Protein AF-A0A1Q9D1B3-F1 (afdb_monomer_lite)

Radius of gyration: 27.38 Å; chains: 1; bounding box: 101×63×61 Å

Organism: Symbiodinium microadriaticum (NCBI:txid2951)

Secondary structure (DSSP, 8-state):
-PPPPPP---TTHHHHHHTTTTTPPPPPPPPP------PPPPPP------SS------------------------------------SS-----BTTB--BEEEEEEEE-SSS-EEETTTTEEE-TTEEEE--PPPSS-TTEEEEEETTS-S--EEEE-SS---STTSB-----EE--SSEESS-EEEEEE-TT-TT--SBSSSS-EEEE---GGG-SS---SS-SEE-TT-HHHHT-TTSHHHHHHHHHEEEEPTTS-EESB-TTT--B-S-SS-TT-TT-----B-SSHHHHHHT--EEEEEEES--

pLDDT: mean 73.14, std 23.41, range [28.89, 98.5]

Structure (mmCIF, N/CA/C/O backbone):
data_AF-A0A1Q9D1B3-F1
#
_entry.id   AF-A0A1Q9D1B3-F1
#
loop_
_atom_site.group_PDB
_atom_site.id
_atom_site.type_symbol
_atom_site.label_atom_id
_atom_site.label_alt_id
_atom_site.label_comp_id
_atom_site.label_asym_id
_atom_site.label_entity_id
_atom_site.label_seq_id
_atom_site.pdbx_PDB_ins_code
_atom_site.Cartn_x
_atom_site.Cartn_y
_atom_site.Cartn_z
_atom_site.occupancy
_atom_site.B_iso_or_equiv
_atom_site.auth_seq_id
_atom_site.auth_comp_id
_atom_site.auth_asym_id
_atom_site.auth_atom_id
_atom_site.pdbx_PDB_model_num
ATOM 1 N N . MET A 1 1 ? 68.526 -27.188 -0.572 1.00 44.53 1 MET A N 1
ATOM 2 C CA . MET A 1 1 ? 67.913 -27.010 -1.904 1.00 44.53 1 MET A CA 1
ATOM 3 C C . MET A 1 1 ? 66.632 -26.231 -1.692 1.00 44.53 1 MET A C 1
ATOM 5 O O . MET A 1 1 ? 65.783 -26.701 -0.951 1.00 44.53 1 MET A O 1
ATOM 9 N N . ALA A 1 2 ? 66.582 -24.998 -2.193 1.00 33.94 2 ALA A N 1
ATOM 10 C CA . ALA A 1 2 ? 65.489 -24.057 -1.975 1.00 33.94 2 ALA A CA 1
ATOM 11 C C . ALA A 1 2 ? 64.597 -24.024 -3.224 1.00 33.94 2 ALA A C 1
ATOM 13 O O . ALA A 1 2 ? 65.104 -23.797 -4.321 1.00 33.94 2 ALA A O 1
ATOM 14 N N . GLU A 1 3 ? 63.299 -24.276 -3.056 1.00 44.09 3 GLU A N 1
ATOM 15 C CA . GLU A 1 3 ? 62.287 -24.124 -4.105 1.00 44.09 3 GLU A CA 1
ATOM 16 C C . GLU A 1 3 ? 61.794 -22.673 -4.174 1.00 44.09 3 GLU A C 1
ATOM 18 O O . GLU A 1 3 ? 61.512 -22.038 -3.157 1.00 44.09 3 GLU A O 1
ATOM 23 N N . ALA A 1 4 ? 61.716 -22.151 -5.398 1.00 41.59 4 ALA A N 1
ATOM 24 C CA . ALA A 1 4 ? 61.258 -20.805 -5.719 1.00 41.59 4 ALA A CA 1
ATOM 25 C C . ALA A 1 4 ? 59.715 -20.712 -5.765 1.00 41.59 4 ALA A C 1
ATOM 27 O O . ALA A 1 4 ? 59.054 -21.687 -6.134 1.00 41.59 4 ALA A O 1
ATOM 28 N N . PRO A 1 5 ? 59.114 -19.545 -5.461 1.00 49.97 5 PRO A N 1
ATOM 29 C CA . PRO A 1 5 ? 57.669 -19.356 -5.544 1.00 49.97 5 PRO A CA 1
ATOM 30 C C . PRO A 1 5 ? 57.194 -19.107 -6.987 1.00 49.97 5 PRO A C 1
ATOM 32 O O . PRO A 1 5 ? 57.842 -18.411 -7.769 1.00 49.97 5 PRO A O 1
ATOM 35 N N . ARG A 1 6 ? 56.026 -19.672 -7.324 1.00 51.84 6 ARG A N 1
ATOM 36 C CA . ARG A 1 6 ? 55.339 -19.513 -8.617 1.00 51.84 6 ARG A CA 1
ATOM 37 C C . ARG A 1 6 ? 54.722 -18.117 -8.764 1.00 51.84 6 ARG A C 1
ATOM 39 O O . ARG A 1 6 ? 54.132 -17.585 -7.827 1.00 51.84 6 ARG A O 1
ATOM 46 N N . SER A 1 7 ? 54.843 -17.568 -9.970 1.00 49.84 7 SER A N 1
ATOM 47 C CA . SER A 1 7 ? 54.347 -16.261 -10.404 1.00 49.84 7 SER A CA 1
ATOM 48 C C . SER A 1 7 ? 52.820 -16.191 -10.497 1.00 49.84 7 SER A C 1
ATOM 50 O O . SER A 1 7 ? 52.172 -17.103 -11.004 1.00 49.84 7 SER A O 1
ATOM 52 N N . SER A 1 8 ? 52.263 -15.059 -10.072 1.00 43.81 8 SER A N 1
ATOM 53 C CA . SER A 1 8 ? 50.863 -14.671 -10.233 1.00 43.81 8 SER A CA 1
ATOM 54 C C . SER A 1 8 ? 50.566 -14.205 -11.665 1.00 43.81 8 SER A C 1
ATOM 56 O O . SER A 1 8 ? 51.012 -13.128 -12.066 1.00 43.81 8 SER A O 1
ATOM 58 N N . GLU A 1 9 ? 49.779 -14.971 -12.418 1.00 45.88 9 GLU A N 1
ATOM 59 C CA . GLU A 1 9 ? 49.154 -14.495 -13.657 1.00 45.88 9 GLU A CA 1
ATOM 60 C C . GLU A 1 9 ? 47.993 -13.540 -13.342 1.00 45.88 9 GLU A C 1
ATOM 62 O O . GLU A 1 9 ? 47.156 -13.777 -12.467 1.00 45.88 9 GLU A O 1
ATOM 67 N N . SER A 1 10 ? 47.976 -12.409 -14.045 1.00 47.56 10 SER A N 1
ATOM 68 C CA . SER A 1 10 ? 47.053 -11.306 -13.806 1.00 47.56 10 SER A CA 1
ATOM 69 C C . SER A 1 10 ? 45.662 -11.583 -14.396 1.00 47.56 10 SER A C 1
ATOM 71 O O . SER A 1 10 ? 45.511 -12.008 -15.539 1.00 47.56 10 SER A O 1
ATOM 73 N N . ARG A 1 11 ? 44.614 -11.253 -13.631 1.00 50.19 11 ARG A N 1
ATOM 74 C CA . ARG A 1 11 ? 43.181 -11.334 -13.995 1.00 50.19 11 ARG A CA 1
ATOM 75 C C . ARG A 1 11 ? 42.769 -10.548 -15.261 1.00 50.19 11 ARG A C 1
ATOM 77 O O . ARG A 1 11 ? 41.596 -10.584 -15.629 1.00 50.19 11 ARG A O 1
ATOM 84 N N . GLY A 1 12 ? 43.685 -9.835 -15.920 1.00 43.56 12 GLY A N 1
ATOM 85 C CA . GLY A 1 12 ? 43.396 -8.966 -17.066 1.00 43.56 12 GLY A CA 1
ATOM 86 C C . GLY A 1 12 ? 43.203 -9.696 -18.398 1.00 43.56 12 GLY A C 1
ATOM 87 O O . GLY A 1 12 ? 42.436 -9.232 -19.241 1.00 43.56 12 GLY A O 1
ATOM 88 N N . GLU A 1 13 ? 43.824 -10.861 -18.596 1.00 47.62 13 GLU A N 1
ATOM 89 C CA . GLU A 1 13 ? 43.823 -11.524 -19.912 1.00 47.62 13 GLU A CA 1
ATOM 90 C C . GLU A 1 13 ? 42.557 -12.348 -20.190 1.00 47.62 13 GLU A C 1
ATOM 92 O O . GLU A 1 13 ? 42.168 -12.540 -21.346 1.00 47.62 13 GLU A O 1
ATOM 97 N N . HIS A 1 14 ? 41.822 -12.751 -19.150 1.00 50.59 14 HIS A N 1
ATOM 98 C CA . HIS A 1 14 ? 40.631 -13.585 -19.331 1.00 50.59 14 HIS A CA 1
ATOM 99 C C . HIS A 1 14 ? 39.417 -12.812 -19.892 1.00 50.59 14 HIS A C 1
ATOM 101 O O . HIS A 1 14 ? 38.546 -13.405 -20.536 1.00 50.59 14 HIS A O 1
ATOM 107 N N . LEU A 1 15 ? 39.378 -11.486 -19.708 1.00 48.97 15 LEU A N 1
ATOM 108 C CA . LEU A 1 15 ? 38.308 -10.597 -20.188 1.00 48.97 15 LEU A CA 1
ATOM 109 C C . LEU A 1 15 ? 38.500 -10.141 -21.643 1.00 48.97 15 LEU A C 1
ATOM 111 O O . LEU A 1 15 ? 37.518 -9.851 -22.329 1.00 48.97 15 LEU A O 1
ATOM 115 N N . ALA A 1 16 ? 39.736 -10.137 -22.149 1.00 51.06 16 ALA A N 1
ATOM 116 C CA . ALA A 1 16 ? 40.024 -9.784 -23.539 1.00 51.06 16 ALA A CA 1
ATOM 117 C C . ALA A 1 16 ? 39.655 -10.912 -24.524 1.00 51.06 16 ALA A C 1
ATOM 119 O O . ALA A 1 16 ? 39.280 -10.636 -25.665 1.00 51.06 16 ALA A O 1
ATOM 120 N N . LYS A 1 17 ? 39.692 -12.177 -24.077 1.00 51.06 17 LYS A N 1
ATOM 121 C CA . LYS A 1 17 ? 39.402 -13.344 -24.927 1.00 51.06 17 LYS A CA 1
ATOM 122 C C . LYS A 1 17 ? 37.903 -13.520 -25.225 1.00 51.06 17 LYS A C 1
ATOM 124 O O . LYS A 1 17 ? 37.553 -13.801 -26.363 1.00 51.06 17 LYS A O 1
ATOM 129 N N . ARG A 1 18 ? 37.006 -13.225 -24.270 1.00 53.00 18 ARG A N 1
ATOM 130 C CA . ARG A 1 18 ? 35.540 -13.331 -24.478 1.00 53.00 18 ARG A CA 1
ATOM 131 C C . ARG A 1 18 ? 34.939 -12.254 -25.388 1.00 53.00 18 ARG A C 1
ATOM 133 O O . ARG A 1 18 ? 33.878 -12.464 -25.962 1.00 53.00 18 ARG A O 1
ATOM 140 N N . ARG A 1 19 ? 35.591 -11.096 -25.547 1.00 53.72 19 ARG A N 1
ATOM 141 C CA . ARG A 1 19 ? 35.066 -10.010 -26.400 1.00 53.72 19 ARG A CA 1
ATOM 142 C C . ARG A 1 19 ? 35.255 -10.257 -27.900 1.00 53.72 19 ARG A C 1
ATOM 144 O O . ARG A 1 19 ? 34.535 -9.654 -28.687 1.00 53.72 19 ARG A O 1
ATOM 151 N N . ARG A 1 20 ? 36.165 -11.155 -28.303 1.00 52.53 20 ARG A N 1
ATOM 152 C CA . ARG A 1 20 ? 36.362 -11.522 -29.720 1.00 52.53 20 ARG A CA 1
ATOM 153 C C . ARG A 1 20 ? 35.365 -12.566 -30.231 1.00 52.53 20 ARG A C 1
ATOM 155 O O . ARG A 1 20 ? 35.163 -12.637 -31.434 1.00 52.53 20 ARG A O 1
ATOM 162 N N . GLU A 1 21 ? 34.710 -13.319 -29.348 1.00 56.06 21 GLU A N 1
ATOM 163 C CA . GLU A 1 21 ? 33.782 -14.397 -29.737 1.00 56.06 21 GLU A CA 1
ATOM 164 C C . GLU A 1 21 ? 32.334 -13.918 -29.968 1.00 56.06 21 GLU A C 1
ATOM 166 O O . GLU A 1 21 ? 31.541 -14.645 -30.555 1.00 56.06 21 GLU A O 1
ATOM 171 N N . HIS A 1 22 ? 31.985 -12.683 -29.578 1.00 58.34 22 HIS A N 1
ATOM 172 C CA . HIS A 1 22 ? 30.598 -12.184 -29.619 1.00 58.34 22 HIS A CA 1
ATOM 173 C C . HIS A 1 22 ? 30.358 -10.938 -30.490 1.00 58.34 22 HIS A C 1
ATOM 175 O O . HIS A 1 22 ? 29.299 -10.327 -30.386 1.00 58.34 22 HIS A O 1
ATOM 181 N N . GLY A 1 23 ? 31.302 -10.548 -31.354 1.00 50.00 23 GLY A N 1
ATOM 182 C CA . GLY A 1 23 ? 31.043 -9.547 -32.404 1.00 50.00 23 GLY A CA 1
ATOM 183 C C . GLY A 1 23 ? 30.553 -8.170 -31.925 1.00 50.00 23 GLY A C 1
ATOM 184 O O . GLY A 1 23 ? 29.846 -7.487 -32.661 1.00 50.00 23 GLY A O 1
ATOM 185 N N . LEU A 1 24 ? 30.902 -7.748 -30.706 1.00 52.16 24 LEU A N 1
ATOM 186 C CA . LEU A 1 24 ? 30.522 -6.429 -30.194 1.00 52.16 24 LEU A CA 1
ATOM 187 C C . LEU A 1 24 ? 31.487 -5.344 -30.712 1.00 52.16 24 LEU A C 1
ATOM 189 O O . LEU A 1 24 ? 32.705 -5.538 -30.641 1.00 52.16 24 LEU A O 1
ATOM 193 N N . PRO A 1 25 ? 30.984 -4.193 -31.200 1.00 50.56 25 PRO A N 1
ATOM 194 C CA . PRO A 1 25 ? 31.831 -3.112 -31.692 1.00 50.56 25 PRO A CA 1
ATOM 195 C C . PRO A 1 25 ? 32.635 -2.449 -30.554 1.00 50.56 25 PRO A C 1
ATOM 197 O O . PRO A 1 25 ? 32.158 -2.371 -29.416 1.00 50.56 25 PRO A O 1
ATOM 200 N N . PRO A 1 26 ? 33.858 -1.957 -30.832 1.00 51.34 26 PRO A N 1
ATOM 201 C CA . PRO A 1 26 ? 34.676 -1.273 -29.838 1.00 51.34 26 PRO A CA 1
ATOM 202 C C . PRO A 1 26 ? 34.042 0.069 -29.448 1.00 51.34 26 PRO A C 1
ATOM 204 O O . PRO A 1 26 ? 33.706 0.890 -30.299 1.00 51.34 26 PRO A O 1
ATOM 207 N N . GLY A 1 27 ? 33.881 0.280 -28.139 1.00 47.34 27 GLY A N 1
ATOM 208 C CA . GLY A 1 27 ? 33.336 1.509 -27.568 1.00 47.34 27 GLY A CA 1
ATOM 209 C C . GLY A 1 27 ? 34.232 2.715 -27.845 1.00 47.34 27 GLY A C 1
ATOM 210 O O . GLY A 1 27 ? 35.429 2.686 -27.559 1.00 47.34 27 GLY A O 1
ATOM 211 N N . GLY A 1 28 ? 33.626 3.766 -28.396 1.00 39.75 28 GLY A N 1
ATOM 212 C CA . GLY A 1 28 ? 34.255 5.062 -28.612 1.00 39.75 28 GLY A CA 1
ATOM 213 C C . GLY A 1 28 ? 34.580 5.767 -27.296 1.00 39.75 28 GLY A C 1
ATOM 214 O O . GLY A 1 28 ? 33.790 5.786 -26.353 1.00 39.75 28 GLY A O 1
ATOM 215 N N . SER A 1 29 ? 35.773 6.341 -27.253 1.00 37.97 29 SER A N 1
ATOM 216 C CA . SER A 1 29 ? 36.298 7.196 -26.196 1.00 37.97 29 SER A CA 1
ATOM 217 C C . SER A 1 29 ? 35.563 8.542 -26.149 1.00 37.97 29 SER A C 1
ATOM 219 O O . SER A 1 29 ? 35.429 9.227 -27.162 1.00 37.97 29 SER A O 1
ATOM 221 N N . LEU A 1 30 ? 35.121 8.948 -24.955 1.00 38.69 30 LEU A N 1
ATOM 222 C CA . LEU A 1 30 ? 34.640 10.307 -24.680 1.00 38.69 30 LEU A CA 1
ATOM 223 C C . LEU A 1 30 ? 35.830 11.251 -24.427 1.00 38.69 30 LEU A C 1
ATOM 225 O O . LEU A 1 30 ? 36.778 10.852 -23.744 1.00 38.69 30 LEU A O 1
ATOM 229 N N . PRO A 1 31 ? 35.798 12.501 -24.922 1.00 40.09 31 PRO A N 1
ATOM 230 C CA . PRO A 1 31 ? 36.865 13.456 -24.678 1.00 40.09 31 PRO A CA 1
ATOM 231 C C . PRO A 1 31 ? 36.751 14.084 -23.284 1.00 40.09 31 PRO A C 1
ATOM 233 O O . PRO A 1 31 ? 35.696 14.553 -22.856 1.00 40.09 31 PRO A O 1
ATOM 236 N N . ALA A 1 32 ? 37.889 14.138 -22.597 1.00 41.25 32 ALA A N 1
ATOM 237 C CA . ALA A 1 32 ? 38.102 14.964 -21.423 1.00 41.25 32 ALA A CA 1
ATOM 238 C C . ALA A 1 32 ? 38.184 16.444 -21.832 1.00 41.25 32 ALA A C 1
ATOM 240 O O . ALA A 1 32 ? 38.998 16.799 -22.680 1.00 41.25 32 ALA A O 1
ATOM 241 N N . SER A 1 33 ? 37.372 17.312 -21.219 1.00 36.91 33 SER A N 1
ATOM 242 C CA . SER A 1 33 ? 37.747 18.691 -20.848 1.00 36.91 33 SER A CA 1
ATOM 243 C C . SER A 1 33 ? 36.543 19.502 -20.354 1.00 36.91 33 SER A C 1
ATOM 245 O O . SER A 1 33 ? 35.671 19.890 -21.121 1.00 36.91 33 SER A O 1
ATOM 247 N N . ARG A 1 34 ? 36.543 19.830 -19.058 1.00 34.56 34 ARG A N 1
ATOM 248 C CA . ARG A 1 34 ? 36.315 21.192 -18.540 1.00 34.56 34 ARG A CA 1
ATOM 249 C C . ARG A 1 34 ? 36.480 21.184 -17.022 1.00 34.56 34 ARG A C 1
ATOM 251 O O . ARG A 1 34 ? 35.589 20.802 -16.275 1.00 34.56 34 ARG A O 1
ATOM 258 N N . GLN A 1 35 ? 37.658 21.618 -16.581 1.00 35.88 35 GLN A N 1
ATOM 259 C CA . GLN A 1 35 ? 37.871 22.109 -15.226 1.00 35.88 35 GLN A CA 1
ATOM 260 C C . GLN A 1 35 ? 37.190 23.476 -15.108 1.00 35.88 35 GLN A C 1
ATOM 262 O O . GLN A 1 35 ? 37.640 24.448 -15.711 1.00 35.88 35 GLN A O 1
ATOM 267 N N . SER A 1 36 ? 36.124 23.561 -14.320 1.00 33.56 36 SER A N 1
ATOM 268 C CA . SER A 1 36 ? 35.589 24.827 -13.823 1.00 33.56 36 SER A CA 1
ATOM 269 C C . SER A 1 36 ? 35.870 24.919 -12.327 1.00 33.56 36 SER A C 1
ATOM 271 O O . SER A 1 36 ? 35.378 24.113 -11.539 1.00 33.56 36 SER A O 1
ATOM 273 N N . ARG A 1 37 ? 36.700 25.903 -11.964 1.00 35.56 37 ARG A N 1
ATOM 274 C CA . ARG A 1 37 ? 36.932 26.357 -10.589 1.00 35.56 37 ARG A CA 1
ATOM 275 C C . ARG A 1 37 ? 35.593 26.718 -9.952 1.00 35.56 37 ARG A C 1
ATOM 277 O O . ARG A 1 37 ? 34.874 27.548 -10.500 1.00 35.56 37 ARG A O 1
ATOM 284 N N . ILE A 1 38 ? 35.311 26.153 -8.785 1.00 31.84 38 ILE A N 1
ATOM 285 C CA . ILE A 1 38 ? 34.283 26.657 -7.876 1.00 31.84 38 ILE A CA 1
ATOM 286 C C . ILE A 1 38 ? 35.009 27.124 -6.617 1.00 31.84 38 ILE A C 1
ATOM 288 O O . ILE A 1 38 ? 35.664 26.347 -5.926 1.00 31.84 38 ILE A O 1
ATOM 292 N N . THR A 1 39 ? 34.946 28.429 -6.384 1.00 35.22 39 THR A N 1
ATOM 293 C CA . THR A 1 39 ? 35.311 29.106 -5.139 1.00 35.22 39 THR A CA 1
ATOM 294 C C . THR A 1 39 ? 34.299 28.759 -4.040 1.00 35.22 39 THR A C 1
ATOM 296 O O . THR A 1 39 ? 33.102 28.694 -4.327 1.00 35.22 39 THR A O 1
ATOM 299 N N . PRO A 1 40 ? 34.721 28.566 -2.778 1.00 31.56 40 PRO A N 1
ATOM 300 C CA . PRO A 1 40 ? 33.789 28.325 -1.686 1.00 31.56 40 PRO A CA 1
ATOM 301 C C . PRO A 1 40 ? 33.129 29.644 -1.265 1.00 31.56 40 PRO A C 1
ATOM 303 O O . PRO A 1 40 ? 33.810 30.607 -0.912 1.00 31.56 40 PRO A O 1
ATOM 306 N N . TRP A 1 41 ? 31.797 29.686 -1.307 1.00 29.70 41 TRP A N 1
ATOM 307 C CA . TRP A 1 41 ? 31.011 30.761 -0.706 1.00 29.70 41 TRP A CA 1
ATOM 308 C C . TRP A 1 41 ? 30.861 30.520 0.799 1.00 29.70 41 TRP A C 1
ATOM 310 O O . TRP A 1 41 ? 30.406 29.469 1.252 1.00 29.70 41 TRP A O 1
ATOM 320 N N . SER A 1 42 ? 31.282 31.524 1.561 1.00 30.42 42 SER A N 1
ATOM 321 C CA . SER A 1 42 ? 31.184 31.639 3.011 1.00 30.42 42 SER A CA 1
ATOM 322 C C . SER A 1 42 ? 29.732 31.631 3.488 1.00 30.42 42 SER A C 1
ATOM 324 O O . SER A 1 42 ? 28.893 32.351 2.950 1.00 30.42 42 SER A O 1
ATOM 326 N N . HIS A 1 43 ? 29.4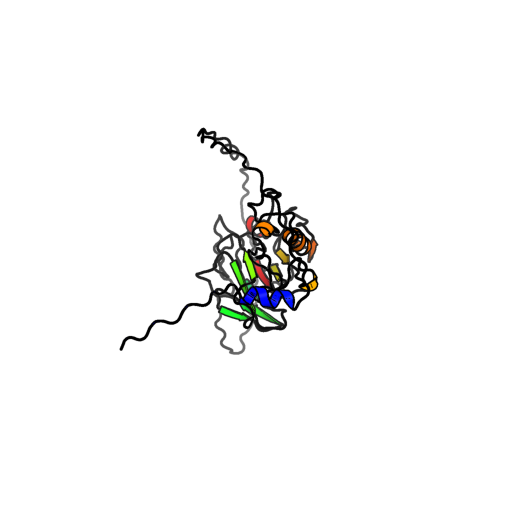54 30.867 4.545 1.00 31.39 43 HIS A N 1
ATOM 327 C CA . HIS A 1 43 ? 28.203 30.949 5.293 1.00 31.39 43 HIS A CA 1
ATOM 328 C C . HIS A 1 43 ? 28.118 32.288 6.036 1.00 31.39 43 HIS A C 1
ATOM 330 O O . HIS A 1 43 ? 28.936 32.554 6.916 1.00 31.39 43 HIS A O 1
ATOM 336 N N . SER A 1 44 ? 27.104 33.099 5.724 1.00 30.28 44 SER A N 1
ATOM 337 C CA . SER A 1 44 ? 26.606 34.121 6.644 1.00 30.28 44 SER A CA 1
ATOM 338 C C . SER A 1 44 ? 25.351 33.596 7.337 1.00 30.28 44 SER A C 1
ATOM 340 O O . SER A 1 44 ? 24.348 33.287 6.697 1.00 30.28 44 SER A O 1
ATOM 342 N N . SER A 1 45 ? 25.435 33.512 8.660 1.00 36.91 45 SER A N 1
ATOM 343 C CA . SER A 1 45 ? 24.315 33.495 9.601 1.00 36.91 45 SER A CA 1
ATOM 344 C C . SER A 1 45 ? 23.475 34.783 9.491 1.00 36.91 45 SER A C 1
ATOM 346 O O . SER A 1 45 ? 23.865 35.687 8.757 1.00 36.91 45 SER A O 1
ATOM 348 N N . HIS A 1 46 ? 22.379 34.867 10.265 1.00 30.55 46 HIS A N 1
ATOM 349 C CA . HIS A 1 46 ? 21.219 35.795 10.229 1.00 30.55 46 HIS A CA 1
ATOM 350 C C . HIS A 1 46 ? 20.073 35.197 9.383 1.00 30.55 46 HIS A C 1
ATOM 352 O O . HIS A 1 46 ? 20.193 35.071 8.176 1.00 30.55 46 HIS A O 1
ATOM 358 N N . GLY A 1 47 ? 18.956 34.694 9.917 1.00 30.20 47 GLY A N 1
ATOM 359 C CA . GLY A 1 47 ? 18.183 35.115 11.085 1.00 30.20 47 GLY A CA 1
ATOM 360 C C . GLY A 1 47 ? 16.961 35.898 10.597 1.00 30.20 47 GLY A C 1
ATOM 361 O O . GLY A 1 47 ? 17.143 37.008 10.117 1.00 30.20 47 GLY A O 1
ATOM 362 N N . ASN A 1 48 ? 15.755 35.313 10.670 1.00 31.45 48 ASN A N 1
ATOM 363 C CA . ASN A 1 48 ? 14.511 35.995 11.071 1.00 31.45 48 ASN A CA 1
ATOM 364 C C . ASN A 1 48 ? 13.266 35.092 10.966 1.00 31.45 48 ASN A C 1
ATOM 366 O O . ASN A 1 48 ? 12.738 34.794 9.900 1.00 31.45 48 ASN A O 1
ATOM 370 N N . THR A 1 49 ? 12.805 34.708 12.154 1.00 45.72 49 THR A N 1
ATOM 371 C CA . THR A 1 49 ? 11.415 34.698 12.633 1.00 45.72 49 THR A CA 1
ATOM 372 C C . THR A 1 49 ? 10.367 35.384 11.751 1.00 45.72 49 THR A C 1
ATOM 374 O O . THR A 1 49 ? 10.333 36.611 11.700 1.00 45.72 49 THR A O 1
ATOM 377 N N . LEU A 1 50 ? 9.423 34.608 11.199 1.00 31.30 50 LEU A N 1
ATOM 378 C CA . LEU A 1 50 ? 8.067 35.077 10.861 1.00 31.30 50 LEU A CA 1
ATOM 379 C C . LEU A 1 50 ? 7.091 33.910 10.573 1.00 31.30 50 LEU A C 1
ATOM 381 O O . LEU A 1 50 ? 6.493 33.829 9.511 1.00 31.30 50 LEU A O 1
ATOM 385 N N . ALA A 1 51 ? 6.923 32.976 11.516 1.00 32.53 51 ALA A N 1
ATOM 386 C CA . ALA A 1 51 ? 5.891 31.924 11.411 1.00 32.53 51 ALA A CA 1
ATOM 387 C C . ALA A 1 51 ? 5.240 31.556 12.759 1.00 32.53 51 ALA A C 1
ATOM 389 O O . ALA A 1 51 ? 4.672 30.483 12.921 1.00 32.53 51 ALA A O 1
ATOM 390 N N . ALA A 1 52 ? 5.306 32.454 13.744 1.00 35.09 52 ALA A N 1
ATOM 391 C CA . ALA A 1 52 ? 4.687 32.267 15.054 1.00 35.09 52 ALA A CA 1
ATOM 392 C C . ALA A 1 52 ? 3.875 33.511 15.418 1.00 35.09 52 ALA A C 1
ATOM 394 O O . ALA A 1 52 ? 4.332 34.338 16.201 1.00 35.09 52 ALA A O 1
ATOM 395 N N . ARG A 1 53 ? 2.709 33.684 14.784 1.00 37.09 53 ARG A N 1
ATOM 396 C CA . ARG A 1 53 ? 1.619 34.597 15.187 1.00 37.09 53 ARG A CA 1
ATOM 397 C C . ARG A 1 53 ? 0.501 34.507 14.151 1.00 37.09 53 ARG A C 1
ATOM 399 O O . ARG A 1 53 ? 0.482 35.307 13.232 1.00 37.09 53 ARG A O 1
ATOM 406 N N . LEU A 1 54 ? -0.398 33.532 14.297 1.00 33.78 54 LEU A N 1
ATOM 407 C CA . LEU A 1 54 ? -1.785 33.568 13.800 1.00 33.78 54 LEU A CA 1
ATOM 408 C C . LEU A 1 54 ? -2.518 32.291 14.250 1.00 33.78 54 LEU A C 1
ATOM 410 O O . LEU A 1 54 ? -2.752 31.389 13.463 1.00 33.78 54 LEU A O 1
ATOM 414 N N . GLN A 1 55 ? -2.852 32.198 15.541 1.00 33.34 55 GLN A N 1
ATOM 415 C CA . GLN A 1 55 ? -3.906 31.298 16.040 1.00 33.34 55 GLN A CA 1
ATOM 416 C C . GLN A 1 55 ? -4.297 31.706 17.468 1.00 33.34 55 GLN A C 1
ATOM 418 O O . GLN A 1 55 ? -3.955 31.079 18.464 1.00 33.34 55 GLN A O 1
ATOM 423 N N . LYS A 1 56 ? -4.989 32.842 17.572 1.00 33.06 56 LYS A N 1
ATOM 424 C CA . LYS A 1 56 ? -5.784 33.218 18.748 1.00 33.06 56 LYS A CA 1
ATOM 425 C C . LYS A 1 56 ? -6.989 34.017 18.266 1.00 33.06 56 LYS A C 1
ATOM 427 O O . LYS A 1 56 ? -6.854 35.219 18.058 1.00 33.06 56 LYS A O 1
ATOM 432 N N . ARG A 1 57 ? -8.135 33.342 18.116 1.00 33.09 57 ARG A N 1
ATOM 433 C CA . ARG A 1 57 ? -9.507 33.777 18.472 1.00 33.09 57 ARG A CA 1
ATOM 434 C C . ARG A 1 57 ? -10.561 33.055 17.621 1.00 33.09 57 ARG A C 1
ATOM 436 O O . ARG A 1 57 ? -10.349 32.862 16.433 1.00 33.09 57 ARG A O 1
ATOM 443 N N . ALA A 1 58 ? -11.701 32.800 18.275 1.00 30.64 58 ALA A N 1
ATOM 444 C CA . ALA A 1 58 ? -12.954 32.187 17.807 1.00 30.64 58 ALA A CA 1
ATOM 445 C C . ALA A 1 58 ? -12.934 30.639 17.823 1.00 30.64 58 ALA A C 1
ATOM 447 O O . ALA A 1 58 ? -12.030 30.042 17.266 1.00 30.64 58 ALA A O 1
ATOM 448 N N . CYS A 1 59 ? -13.838 29.901 18.479 1.00 28.89 59 CYS A N 1
ATOM 449 C CA . CYS A 1 59 ? -15.165 30.217 19.007 1.00 28.89 59 CYS A CA 1
ATOM 450 C C . CYS A 1 59 ? -15.407 29.554 20.375 1.00 28.89 59 CYS A C 1
ATOM 452 O O . CYS A 1 59 ? -15.268 28.345 20.536 1.00 28.89 59 CYS A O 1
ATOM 454 N N . LEU A 1 60 ? -15.852 30.370 21.331 1.00 33.94 60 LEU A N 1
ATOM 455 C CA . LEU A 1 60 ? -16.757 29.968 22.403 1.00 33.94 60 LEU A CA 1
ATOM 456 C C . LEU A 1 60 ? -18.130 29.753 21.771 1.00 33.94 60 LEU A C 1
ATOM 458 O O . LEU A 1 60 ? -18.647 30.719 21.230 1.00 33.94 60 LEU A O 1
ATOM 462 N N . LEU A 1 61 ? -18.701 28.554 21.864 1.00 34.28 61 LEU A N 1
ATOM 463 C CA . LEU A 1 61 ? -20.149 28.311 21.914 1.00 34.28 61 LEU A CA 1
ATOM 464 C C . LEU A 1 61 ? -20.365 26.868 22.405 1.00 34.28 61 LEU A C 1
ATOM 466 O O . LEU A 1 61 ? -20.196 25.907 21.662 1.00 34.28 61 LEU A O 1
ATOM 470 N N . GLN A 1 62 ? -20.706 26.726 23.687 1.00 35.44 62 GLN A N 1
ATOM 471 C CA . GLN A 1 62 ? -21.380 25.535 24.213 1.00 35.44 62 GLN A CA 1
ATOM 472 C C . GLN A 1 62 ? -22.868 25.599 23.843 1.00 35.44 62 GLN A C 1
ATOM 474 O O . GLN A 1 62 ? -23.436 26.695 23.801 1.00 35.44 62 GLN A O 1
ATOM 479 N N . PRO A 1 63 ? -23.536 24.441 23.757 1.00 42.25 63 PRO A N 1
ATOM 480 C CA . PRO A 1 63 ? -24.791 24.317 24.481 1.00 42.25 63 PRO A CA 1
ATOM 481 C C . PRO A 1 63 ? -24.850 23.090 25.395 1.00 42.25 63 PRO A C 1
ATOM 483 O O . PRO A 1 63 ? -24.118 22.112 25.269 1.00 42.25 63 PRO A O 1
ATOM 486 N N . ARG A 1 64 ? -25.741 23.247 26.372 1.00 33.66 64 ARG A N 1
ATOM 487 C CA . ARG A 1 64 ? -26.056 22.386 27.507 1.00 33.66 64 ARG A CA 1
ATOM 488 C C . ARG A 1 64 ? -26.888 21.168 27.094 1.00 33.66 64 ARG A C 1
ATOM 490 O O . ARG A 1 64 ? -27.851 21.328 26.357 1.00 33.66 64 ARG A O 1
ATOM 497 N N . GLY A 1 65 ? -26.643 20.055 27.782 1.00 33.06 65 GLY A N 1
ATOM 498 C CA . GLY A 1 65 ? -27.701 19.258 28.413 1.00 33.06 65 GLY A CA 1
ATOM 499 C C . GLY A 1 65 ? -28.189 18.000 27.677 1.00 33.06 65 GLY A C 1
ATOM 500 O O . GLY A 1 65 ? -28.109 17.953 26.455 1.00 33.06 65 GLY A O 1
ATOM 501 N N . PRO A 1 66 ? -28.655 16.974 28.425 1.00 52.88 66 PRO A N 1
ATOM 502 C CA . PRO A 1 66 ? -28.657 15.577 27.990 1.00 52.88 66 PRO A CA 1
ATOM 503 C C . PRO A 1 66 ? -30.070 15.019 27.756 1.00 52.88 66 PRO A C 1
ATOM 505 O O . PRO A 1 66 ? -30.971 15.302 28.539 1.00 52.88 66 PRO A O 1
ATOM 508 N N . GLU A 1 67 ? -30.247 14.134 26.773 1.00 36.56 67 GLU A N 1
ATOM 509 C CA . GLU A 1 67 ? -31.421 13.255 26.719 1.00 36.56 67 GLU A CA 1
ATOM 510 C C . GLU A 1 67 ? -31.056 11.815 26.345 1.00 36.56 67 GLU A C 1
ATOM 512 O O . GLU A 1 67 ? -30.177 11.537 25.531 1.00 36.56 67 GLU A O 1
ATOM 517 N N . ALA A 1 68 ? -31.737 10.926 27.062 1.00 36.47 68 ALA A N 1
ATOM 518 C CA . ALA A 1 68 ? -31.616 9.485 27.146 1.00 36.47 68 ALA A CA 1
ATOM 519 C C . ALA A 1 68 ? -31.723 8.746 25.802 1.00 36.47 68 ALA A C 1
ATOM 521 O O . ALA A 1 68 ? -32.627 9.001 25.011 1.00 36.47 68 ALA A O 1
ATOM 522 N N . ALA A 1 69 ? -30.895 7.713 25.628 1.00 38.69 69 ALA A N 1
ATOM 523 C CA . ALA A 1 69 ? -31.182 6.612 24.715 1.00 38.69 69 ALA A CA 1
ATOM 524 C C . ALA A 1 69 ? -31.246 5.310 25.522 1.00 38.69 69 ALA A C 1
ATOM 526 O O . ALA A 1 69 ? -30.299 4.932 26.212 1.00 38.69 69 ALA A O 1
ATOM 527 N N . ALA A 1 70 ? -32.417 4.680 25.478 1.00 34.78 70 ALA A N 1
ATOM 528 C CA . ALA A 1 70 ? -32.763 3.467 26.195 1.00 34.78 70 ALA A CA 1
ATOM 529 C C . ALA A 1 70 ? -31.977 2.252 25.676 1.00 34.78 70 ALA A C 1
ATOM 531 O O . ALA A 1 70 ? -31.876 2.024 24.472 1.00 34.78 70 ALA A O 1
ATOM 532 N N . ALA A 1 71 ? -31.465 1.451 26.610 1.00 33.62 71 ALA A N 1
ATOM 533 C CA . ALA A 1 71 ? -30.879 0.149 26.339 1.00 33.62 71 ALA A CA 1
ATOM 534 C C . ALA A 1 71 ? -31.992 -0.884 26.100 1.00 33.62 71 ALA A C 1
ATOM 536 O O . ALA A 1 71 ? -32.801 -1.155 26.987 1.00 33.62 71 ALA A O 1
ATOM 537 N N . VAL A 1 72 ? -32.017 -1.480 24.909 1.00 34.31 72 VAL A N 1
ATOM 538 C CA . VAL A 1 72 ? -32.801 -2.685 24.622 1.00 34.31 72 VAL A CA 1
ATOM 539 C C . VAL A 1 72 ? -31.915 -3.888 24.942 1.00 34.31 72 VAL A C 1
ATOM 541 O O . VAL A 1 72 ? -30.910 -4.121 24.278 1.00 34.31 72 VAL A O 1
ATOM 544 N N . SER A 1 73 ? -32.274 -4.630 25.990 1.00 31.97 73 SER A N 1
ATOM 545 C CA . SER A 1 73 ? -31.666 -5.923 26.315 1.00 31.97 73 SER A CA 1
ATOM 546 C C . SER A 1 73 ? -32.331 -7.013 25.479 1.00 31.97 73 SER A C 1
ATOM 548 O O . SER A 1 73 ? -33.520 -7.274 25.649 1.00 31.97 73 SER A O 1
ATOM 550 N N . ILE A 1 74 ? -31.571 -7.660 24.595 1.00 36.84 74 ILE A N 1
ATOM 551 C CA . ILE A 1 74 ? -31.967 -8.920 23.960 1.00 36.84 74 ILE A CA 1
ATOM 552 C C . ILE A 1 74 ? -31.168 -10.026 24.644 1.00 36.84 74 ILE A C 1
ATOM 554 O O . ILE A 1 74 ? -29.947 -10.089 24.528 1.00 36.84 74 ILE A O 1
ATOM 558 N N . ALA A 1 75 ? -31.870 -10.875 25.389 1.00 37.78 75 ALA A N 1
ATOM 559 C CA . ALA A 1 75 ? -31.329 -12.117 25.911 1.00 37.78 75 ALA A CA 1
ATOM 560 C C . ALA A 1 75 ? -31.249 -13.139 24.768 1.00 37.78 75 ALA A C 1
ATOM 562 O O . ALA A 1 75 ? -32.274 -13.477 24.176 1.00 37.78 75 ALA A O 1
ATOM 563 N N . ALA A 1 76 ? -30.047 -13.632 24.474 1.00 37.50 76 ALA A N 1
ATOM 564 C CA . ALA A 1 76 ? -29.838 -14.807 23.638 1.00 37.50 76 ALA A CA 1
ATOM 565 C C . ALA A 1 76 ? -29.330 -15.955 24.518 1.00 37.50 76 ALA A C 1
ATOM 567 O O . ALA A 1 76 ? -28.394 -15.805 25.303 1.00 37.50 76 ALA A O 1
ATOM 568 N N . SER A 1 77 ? -30.035 -17.075 24.415 1.00 37.34 77 SER A N 1
ATOM 569 C CA . SER A 1 77 ? -29.861 -18.314 25.161 1.00 37.34 77 SER A CA 1
ATOM 570 C C . SER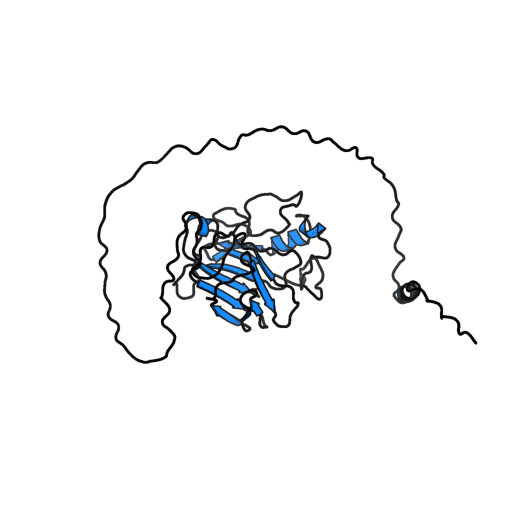 A 1 77 ? -28.563 -19.046 24.823 1.00 37.34 77 SER A C 1
ATOM 572 O O . SER A 1 77 ? -28.130 -19.079 23.673 1.00 37.34 77 SER A O 1
ATOM 574 N N . SER A 1 78 ? -28.016 -19.694 25.846 1.00 44.97 78 SER A N 1
ATOM 575 C CA . SER A 1 78 ? -26.852 -20.575 25.853 1.00 44.97 78 SER A CA 1
ATOM 576 C C . SER A 1 78 ? -27.016 -21.836 24.993 1.00 44.97 78 SER A C 1
ATOM 578 O O . SER A 1 78 ? -28.060 -22.487 25.016 1.00 44.97 78 SER A O 1
ATOM 580 N N . GLY A 1 79 ? -25.936 -22.235 24.313 1.00 36.69 79 GLY A N 1
ATOM 581 C CA . GLY A 1 79 ? -25.827 -23.550 23.685 1.00 36.69 79 GLY A CA 1
ATOM 582 C C . GLY A 1 79 ? -24.470 -23.826 23.025 1.00 36.69 79 GLY A C 1
ATOM 583 O O . GLY A 1 79 ? -24.240 -23.374 21.913 1.00 36.69 79 GLY A O 1
ATOM 584 N N . ALA A 1 80 ? -23.663 -24.651 23.704 1.00 39.06 80 ALA A N 1
ATOM 585 C CA . ALA A 1 80 ? -22.579 -25.514 23.202 1.00 39.06 80 ALA A CA 1
ATOM 586 C C . ALA A 1 80 ? -21.190 -24.914 22.867 1.00 39.06 80 ALA A C 1
ATOM 588 O O . ALA A 1 80 ? -20.880 -24.561 21.734 1.00 39.06 80 ALA A O 1
ATOM 589 N N . ASP A 1 81 ? -20.338 -24.917 23.898 1.00 43.59 81 ASP A N 1
ATOM 590 C CA . ASP A 1 81 ? -18.981 -25.489 23.962 1.00 43.59 81 ASP A CA 1
ATOM 591 C C . ASP A 1 81 ? -18.159 -25.638 22.667 1.00 43.59 81 ASP A C 1
ATOM 593 O O . ASP A 1 81 ? -18.241 -26.625 21.936 1.00 43.59 81 ASP A O 1
ATOM 597 N N . GLY A 1 82 ? -17.217 -24.709 22.504 1.00 37.94 82 GLY A N 1
ATOM 598 C CA . GLY A 1 82 ? -16.022 -24.843 21.677 1.00 37.94 82 GLY A CA 1
ATOM 599 C C . GLY A 1 82 ? -15.041 -23.741 22.063 1.00 37.94 82 GLY A C 1
ATOM 600 O O . GLY A 1 82 ? -15.186 -22.612 21.612 1.00 37.94 82 GLY A O 1
ATOM 601 N N . GLY A 1 83 ? -14.098 -24.050 22.959 1.00 33.34 83 GLY A N 1
ATOM 602 C CA . GLY A 1 83 ? -13.208 -23.087 23.616 1.00 33.34 83 GLY A CA 1
ATOM 603 C C . GLY A 1 83 ? -12.292 -22.312 22.668 1.00 33.34 83 GLY A C 1
ATOM 604 O O . GLY A 1 83 ? -11.118 -22.640 22.527 1.00 33.34 83 GLY A O 1
ATOM 605 N N . TYR A 1 84 ? -12.811 -21.241 22.079 1.00 40.91 84 TYR A N 1
ATOM 606 C CA . TYR A 1 84 ? -12.034 -20.061 21.734 1.00 40.91 84 TYR A CA 1
ATOM 607 C C . TYR A 1 84 ? -12.110 -19.123 22.932 1.00 40.91 84 TYR A C 1
ATOM 609 O O . TYR A 1 84 ? -13.194 -18.853 23.440 1.00 40.91 84 TYR A O 1
ATOM 617 N N . ALA A 1 85 ? -10.960 -18.677 23.435 1.00 38.31 85 ALA A N 1
ATOM 618 C CA . ALA A 1 85 ? -10.929 -17.683 24.494 1.00 38.31 85 ALA A CA 1
ATOM 619 C C . ALA A 1 85 ? -11.746 -16.457 24.052 1.00 38.31 85 ALA A C 1
ATOM 621 O O . ALA A 1 85 ? -11.421 -15.837 23.039 1.00 38.31 85 ALA A O 1
ATOM 622 N N . ASP A 1 86 ? -12.804 -16.140 24.802 1.00 37.53 86 ASP A N 1
ATOM 623 C CA . ASP A 1 86 ? -13.540 -14.882 24.699 1.00 37.53 86 ASP A CA 1
ATOM 624 C C . ASP A 1 86 ? -12.557 -13.736 24.971 1.00 37.53 86 ASP A C 1
ATOM 626 O O . ASP A 1 86 ? -12.254 -13.386 26.115 1.00 37.53 86 ASP A O 1
ATOM 630 N N . PHE A 1 87 ? -11.997 -13.173 23.905 1.00 46.88 87 PHE A N 1
ATOM 631 C CA . PHE A 1 87 ? -11.259 -11.922 23.975 1.00 46.88 87 PHE A CA 1
ATOM 632 C C . PHE A 1 87 ? -12.264 -10.766 24.021 1.00 46.88 87 PHE A C 1
ATOM 634 O O . PHE A 1 87 ? -13.307 -10.836 23.369 1.00 46.88 87 PHE A O 1
ATOM 641 N N . PRO A 1 88 ? -11.978 -9.687 24.773 1.00 42.84 88 PRO A N 1
ATOM 642 C CA . PRO A 1 88 ? -12.904 -8.573 24.915 1.00 42.84 88 PRO A CA 1
ATOM 643 C C . PRO A 1 88 ? -13.245 -8.009 23.533 1.00 42.84 88 PRO A C 1
ATOM 645 O O . PRO A 1 88 ? -12.377 -7.491 22.831 1.00 42.84 88 PRO A O 1
ATOM 648 N N . SER A 1 89 ? -14.522 -8.095 23.162 1.00 44.59 89 SER A N 1
ATOM 649 C CA . SER A 1 89 ? -15.106 -7.726 21.864 1.00 44.59 89 SER A CA 1
ATOM 650 C C . SER A 1 89 ? -15.059 -6.226 21.529 1.00 44.59 89 SER A C 1
ATOM 652 O O . SER A 1 89 ? -15.756 -5.745 20.641 1.00 44.59 89 SER A O 1
ATOM 654 N N . SER A 1 90 ? -14.191 -5.467 22.186 1.00 49.03 90 SER A N 1
ATOM 655 C CA . SER A 1 90 ? -13.850 -4.098 21.831 1.00 49.03 90 SER A CA 1
ATOM 656 C C . SER A 1 90 ? -12.567 -3.738 22.569 1.00 49.03 90 SER A C 1
ATOM 658 O O . SER A 1 90 ? -12.614 -3.317 23.728 1.00 49.03 90 SER A O 1
ATOM 660 N N . ALA A 1 91 ? -11.407 -3.913 21.935 1.00 53.22 91 ALA A N 1
ATOM 661 C CA . ALA A 1 91 ? -10.191 -3.272 22.421 1.00 53.22 91 ALA A CA 1
ATOM 662 C C . ALA A 1 91 ? -10.484 -1.767 22.511 1.00 53.22 91 ALA A C 1
ATOM 664 O O . ALA A 1 91 ? -10.671 -1.099 21.492 1.00 53.22 91 ALA A O 1
ATOM 665 N N . SER A 1 92 ? -10.631 -1.245 23.732 1.00 54.09 92 SER A N 1
ATOM 666 C CA . SER A 1 92 ? -10.952 0.159 23.950 1.00 54.09 92 SER A CA 1
ATOM 667 C C . SER A 1 92 ? -9.764 0.987 23.479 1.00 54.09 92 SER A C 1
ATOM 669 O O . SER A 1 92 ? -8.736 1.071 24.150 1.00 54.09 92 SER A O 1
ATOM 671 N N . CYS A 1 93 ? -9.889 1.563 22.294 1.00 59.12 93 CYS A N 1
ATOM 672 C CA . CYS A 1 93 ? -8.893 2.453 21.738 1.00 59.12 93 CYS A CA 1
ATOM 673 C C . CYS A 1 93 ? -8.705 3.654 22.662 1.00 59.12 93 CYS A C 1
ATOM 675 O O . CYS A 1 93 ? -9.604 4.485 22.808 1.00 59.12 93 CYS A O 1
ATOM 677 N N . TRP A 1 94 ? -7.527 3.767 23.266 1.00 55.34 94 TRP A N 1
ATOM 678 C CA . TRP A 1 94 ? -7.138 4.980 23.968 1.00 55.34 94 TRP A CA 1
ATOM 679 C C . TRP A 1 94 ? -6.977 6.084 22.926 1.00 55.34 94 TRP A C 1
ATOM 681 O O . TRP A 1 94 ? -5.993 6.111 22.192 1.00 55.34 94 TRP A O 1
ATOM 691 N N . ARG A 1 95 ? -7.971 6.971 22.815 1.00 54.62 95 ARG A N 1
ATOM 692 C CA . ARG A 1 95 ? -7.841 8.182 22.001 1.00 54.62 95 ARG A CA 1
ATOM 693 C C . ARG A 1 95 ? -6.772 9.051 22.658 1.00 54.62 95 ARG A C 1
ATOM 695 O O . ARG A 1 95 ? -7.029 9.615 23.720 1.00 54.62 95 ARG A O 1
ATOM 702 N N . SER A 1 96 ? -5.583 9.153 22.068 1.00 56.47 96 SER A N 1
ATOM 703 C CA . SER A 1 96 ? -4.718 10.282 22.402 1.00 56.47 96 SER A CA 1
ATOM 704 C C . SER A 1 96 ? -5.292 11.519 21.713 1.00 56.47 96 SER A C 1
ATOM 706 O O . SER A 1 96 ? -5.843 11.432 20.616 1.00 56.47 96 SER A O 1
ATOM 708 N N . ALA A 1 97 ? -5.198 12.677 22.367 1.00 59.69 97 ALA A N 1
ATOM 709 C CA . ALA A 1 97 ? -5.637 13.941 21.774 1.00 59.69 97 ALA A CA 1
ATOM 710 C C . ALA A 1 97 ? -4.873 14.274 20.476 1.00 59.69 97 ALA A C 1
ATOM 712 O O . ALA A 1 97 ? -5.382 15.022 19.647 1.00 59.69 97 ALA A O 1
ATOM 713 N N . ASP A 1 98 ? -3.694 13.668 20.295 1.00 63.72 98 ASP A N 1
ATOM 714 C CA . ASP A 1 98 ? -2.749 13.997 19.229 1.00 63.72 98 ASP A CA 1
ATOM 715 C C . ASP A 1 98 ? -2.636 12.912 18.141 1.00 63.72 98 ASP A C 1
ATOM 717 O O . ASP A 1 98 ? -2.006 13.152 17.115 1.00 63.72 98 ASP A O 1
ATOM 721 N N . CYS A 1 99 ? -3.236 11.727 18.336 1.00 68.69 99 CYS A N 1
ATOM 722 C CA . CYS A 1 99 ? -3.229 10.651 17.344 1.00 68.69 99 CYS A CA 1
ATOM 723 C C . CYS A 1 99 ? -4.532 9.855 17.299 1.00 68.69 99 CYS A C 1
ATOM 725 O O . CYS A 1 99 ? -4.981 9.239 18.265 1.00 68.69 99 CYS A O 1
ATOM 727 N N . SER A 1 100 ? -5.074 9.786 16.099 1.00 76.00 100 SER A N 1
ATOM 728 C CA . SER A 1 100 ? -6.180 8.942 15.669 1.00 76.00 100 SER A CA 1
ATOM 729 C C . SER A 1 100 ? -5.989 8.772 14.151 1.00 76.00 100 SER A C 1
ATOM 731 O O . SER A 1 100 ? -5.315 9.636 13.603 1.00 76.00 100 SER A O 1
ATOM 733 N N . PRO A 1 101 ? -6.466 7.729 13.445 1.00 82.00 101 PRO A N 1
ATOM 734 C CA . PRO A 1 101 ? -7.449 6.732 13.843 1.00 82.00 101 PRO A CA 1
ATOM 735 C C . PRO A 1 101 ? -6.899 5.661 14.790 1.00 82.00 101 PRO A C 1
ATOM 737 O O . PRO A 1 101 ? -5.695 5.461 14.923 1.00 82.00 101 PRO A O 1
ATOM 740 N N . CYS A 1 102 ? -7.798 4.907 15.419 1.00 89.50 102 CYS A N 1
ATOM 741 C CA . CYS A 1 102 ? -7.430 3.635 16.033 1.00 89.50 102 CYS A CA 1
ATOM 742 C C . CYS A 1 102 ? -7.628 2.494 15.038 1.00 89.50 102 CYS A C 1
ATOM 744 O O . CYS A 1 102 ? -8.716 2.351 14.474 1.00 89.50 102 CYS A O 1
ATOM 746 N N . VAL A 1 103 ? -6.611 1.649 14.865 1.00 93.69 103 VAL A N 1
ATOM 747 C CA . VAL A 1 103 ? -6.746 0.429 14.063 1.00 93.69 103 VAL A CA 1
ATOM 748 C C . VAL A 1 103 ? -7.380 -0.650 14.930 1.00 93.69 103 VAL A C 1
ATOM 750 O O . VAL A 1 103 ? -6.730 -1.243 15.785 1.00 93.69 103 VAL A O 1
ATOM 753 N N . THR A 1 104 ? -8.670 -0.884 14.726 1.00 93.31 104 THR A N 1
ATOM 754 C CA . THR A 1 104 ? -9.465 -1.877 15.472 1.00 93.31 104 THR A CA 1
ATOM 755 C C . THR A 1 104 ? -9.299 -3.293 14.942 1.00 93.31 104 THR A C 1
ATOM 757 O O . THR A 1 104 ? -9.516 -4.249 15.679 1.00 93.31 104 THR A O 1
ATOM 760 N N . ASN A 1 105 ? -8.896 -3.424 13.679 1.00 94.56 105 ASN A N 1
ATOM 761 C CA . ASN A 1 105 ? -8.609 -4.699 13.047 1.00 94.56 105 ASN A CA 1
ATOM 762 C C . ASN A 1 105 ? -7.532 -4.520 11.970 1.00 94.56 105 ASN A C 1
ATOM 764 O O . ASN A 1 105 ? -7.466 -3.459 11.342 1.00 94.56 105 ASN A O 1
ATOM 768 N N . PHE A 1 106 ? -6.715 -5.546 11.743 1.00 96.19 106 PHE A N 1
ATOM 769 C CA . PHE A 1 106 ? -5.720 -5.575 10.680 1.00 96.19 106 PHE A CA 1
ATOM 770 C C . PHE A 1 106 ? -5.752 -6.917 9.953 1.00 96.19 106 PHE A C 1
ATOM 772 O O . PHE A 1 106 ? -5.448 -7.955 10.537 1.00 96.19 106 PHE A O 1
ATOM 779 N N . SER A 1 107 ? -6.075 -6.875 8.659 1.00 96.81 107 SER A N 1
ATOM 780 C CA . SER A 1 107 ? -6.072 -8.061 7.802 1.00 96.81 107 SER A CA 1
ATOM 781 C C . SER A 1 107 ? -5.057 -7.940 6.677 1.00 96.81 107 SER A C 1
ATOM 783 O O . SER A 1 107 ? -5.008 -6.916 5.989 1.00 96.81 107 SER A O 1
ATOM 785 N N . PHE A 1 108 ? -4.350 -9.029 6.411 1.00 98.00 108 PHE A N 1
ATOM 786 C CA . PHE A 1 108 ? -3.507 -9.185 5.237 1.00 98.00 108 PHE A CA 1
ATOM 787 C C . PHE A 1 108 ? -4.115 -10.224 4.291 1.00 98.00 108 PHE A C 1
ATOM 789 O O . PHE A 1 108 ? -4.327 -11.371 4.680 1.00 98.00 108 PHE A O 1
ATOM 796 N N . VAL A 1 109 ? -4.395 -9.828 3.052 1.00 97.94 109 VAL A N 1
ATOM 797 C CA . VAL A 1 109 ? -4.995 -10.667 2.011 1.00 97.94 109 VAL A CA 1
ATOM 798 C C . VAL A 1 109 ? -3.934 -10.994 0.967 1.00 97.94 109 VAL A C 1
ATOM 800 O O . VAL A 1 109 ? -3.426 -10.111 0.274 1.00 97.94 109 VAL A O 1
ATOM 803 N N . ASN A 1 110 ? -3.612 -12.274 0.830 1.00 98.25 110 ASN A N 1
ATOM 804 C CA . ASN A 1 110 ? -2.683 -12.762 -0.175 1.00 98.25 110 ASN A CA 1
ATOM 805 C C . ASN A 1 110 ? -3.459 -13.268 -1.398 1.00 98.25 110 ASN A C 1
ATOM 807 O O . ASN A 1 110 ? -4.057 -14.337 -1.338 1.00 98.25 110 ASN A O 1
ATOM 811 N N . ARG A 1 111 ? -3.448 -12.525 -2.513 1.00 97.88 111 ARG A N 1
ATOM 812 C CA . ARG A 1 111 ? -4.000 -12.980 -3.809 1.00 97.88 111 ARG A CA 1
ATOM 813 C C . ARG A 1 111 ? -2.933 -13.565 -4.733 1.00 97.88 111 ARG A C 1
ATOM 815 O O . ARG A 1 111 ? -3.214 -13.893 -5.879 1.00 97.88 111 ARG A O 1
ATOM 822 N N . CYS A 1 112 ? -1.697 -13.684 -4.259 1.00 96.25 112 CYS A N 1
ATOM 823 C CA . CYS A 1 112 ? -0.624 -14.234 -5.063 1.00 96.25 112 CYS A CA 1
ATOM 824 C C . CYS A 1 112 ? -0.810 -15.739 -5.246 1.00 96.25 112 CYS A C 1
ATOM 826 O O . CYS A 1 112 ? -1.424 -16.407 -4.415 1.00 96.25 112 CYS A O 1
ATOM 828 N N . SER A 1 113 ? -0.178 -16.299 -6.276 1.00 95.62 113 SER A N 1
ATOM 829 C CA . SER A 1 113 ? -0.112 -17.747 -6.522 1.00 95.62 113 SER A CA 1
ATOM 830 C C . SER A 1 113 ? 0.865 -18.496 -5.602 1.00 95.62 113 SER A C 1
ATOM 832 O O . SER A 1 113 ? 1.144 -19.668 -5.835 1.00 95.62 113 SER A O 1
ATOM 834 N N . ALA A 1 114 ? 1.443 -17.812 -4.615 1.00 96.75 114 ALA A N 1
ATOM 835 C CA . ALA A 1 114 ? 2.424 -18.347 -3.681 1.00 96.75 114 ALA A CA 1
ATOM 836 C C . ALA A 1 114 ? 2.234 -17.728 -2.293 1.00 96.75 114 ALA A C 1
ATOM 838 O O . ALA A 1 114 ? 1.611 -16.671 -2.144 1.00 96.75 114 ALA A O 1
ATOM 839 N N . ASP A 1 115 ? 2.788 -18.385 -1.282 1.00 98.25 115 ASP A N 1
ATOM 840 C CA . ASP A 1 115 ? 2.705 -17.942 0.104 1.00 98.25 115 ASP A CA 1
ATOM 841 C C . ASP A 1 115 ? 3.546 -16.686 0.344 1.00 98.25 115 ASP A C 1
ATOM 843 O O . ASP A 1 115 ? 4.639 -16.508 -0.209 1.00 98.25 115 ASP A O 1
ATOM 847 N N . VAL A 1 116 ? 3.037 -15.819 1.213 1.00 98.06 116 VAL A N 1
ATOM 848 C CA . VAL A 1 116 ? 3.664 -14.547 1.569 1.00 98.06 116 VAL A CA 1
ATOM 849 C C . VAL A 1 116 ? 3.962 -14.540 3.059 1.00 98.06 116 VAL A C 1
ATOM 851 O O . VAL A 1 116 ? 3.111 -14.895 3.864 1.00 98.06 116 VAL A O 1
ATOM 854 N N . ILE A 1 117 ? 5.159 -14.108 3.446 1.00 97.94 117 ILE A N 1
ATOM 855 C CA . ILE A 1 117 ? 5.498 -13.847 4.843 1.00 97.94 117 ILE A CA 1
ATOM 856 C C . ILE A 1 117 ? 5.348 -12.357 5.148 1.00 97.94 117 ILE A C 1
ATOM 858 O O . ILE A 1 117 ? 5.934 -11.505 4.475 1.00 97.94 117 ILE A O 1
ATOM 862 N N . LEU A 1 118 ? 4.577 -12.052 6.190 1.00 96.88 118 LEU A N 1
ATOM 863 C CA . LEU A 1 118 ? 4.440 -10.721 6.755 1.00 96.88 118 LEU A CA 1
ATOM 864 C C . LEU A 1 118 ? 5.555 -10.493 7.785 1.00 96.88 118 LEU A C 1
ATOM 866 O O . LEU A 1 118 ? 5.617 -11.140 8.837 1.00 96.88 118 LEU A O 1
ATOM 870 N N . LYS A 1 119 ? 6.468 -9.578 7.459 1.00 94.00 119 LYS A N 1
ATOM 871 C CA . LYS A 1 119 ? 7.637 -9.243 8.279 1.00 94.00 119 LYS A CA 1
ATOM 872 C C . LYS A 1 119 ? 7.208 -8.541 9.569 1.00 94.00 119 LYS A C 1
ATOM 874 O O . LYS A 1 119 ? 6.154 -7.924 9.618 1.00 94.00 119 LYS A O 1
ATOM 879 N N . ASP A 1 120 ? 8.035 -8.648 10.605 1.00 94.19 120 ASP A N 1
ATOM 880 C CA . ASP A 1 120 ? 7.811 -8.167 11.980 1.00 94.19 120 ASP A CA 1
ATOM 881 C C . ASP A 1 120 ? 6.805 -8.995 12.796 1.00 94.19 120 ASP A C 1
ATOM 883 O O . ASP A 1 120 ? 7.013 -9.160 13.995 1.00 94.19 120 ASP A O 1
ATOM 887 N N . TRP A 1 121 ? 5.791 -9.597 12.165 1.00 95.38 121 TRP A N 1
ATOM 888 C CA . TRP A 1 121 ? 4.929 -10.602 12.810 1.00 95.38 121 TRP A CA 1
ATOM 889 C C . TRP A 1 121 ? 5.421 -12.041 12.617 1.00 95.38 121 TRP A C 1
ATOM 891 O O . TRP A 1 121 ? 5.070 -12.915 13.402 1.00 95.38 121 TRP A O 1
ATOM 901 N N . ASN A 1 122 ? 6.252 -12.293 11.597 1.00 94.62 122 ASN A N 1
ATOM 902 C CA . ASN A 1 122 ? 6.705 -13.634 11.196 1.00 94.62 122 ASN A CA 1
ATOM 903 C C . ASN A 1 122 ? 5.541 -14.589 10.887 1.00 94.62 122 ASN A C 1
ATOM 905 O O . ASN A 1 122 ? 5.597 -15.782 11.179 1.00 94.62 122 ASN A O 1
ATOM 909 N N . VAL A 1 123 ? 4.486 -14.048 10.280 1.00 96.62 123 VAL A N 1
ATOM 910 C CA . VAL A 1 123 ? 3.275 -14.786 9.921 1.00 96.62 123 VAL A CA 1
ATOM 911 C C . VAL A 1 123 ? 3.326 -15.142 8.443 1.00 96.62 123 VAL A C 1
ATOM 913 O O . VAL A 1 123 ? 3.537 -14.267 7.604 1.00 96.62 123 VAL A O 1
ATOM 916 N N . VAL A 1 124 ? 3.122 -16.417 8.121 1.00 98.25 124 VAL A N 1
ATOM 917 C CA . VAL A 1 124 ? 2.932 -16.875 6.740 1.00 98.25 124 VAL A CA 1
ATOM 918 C C . VAL A 1 124 ? 1.446 -16.806 6.407 1.00 98.25 124 VAL A C 1
ATOM 920 O O . VAL A 1 124 ? 0.623 -17.367 7.124 1.00 98.25 124 VAL A O 1
ATOM 923 N N . VAL A 1 125 ? 1.115 -16.115 5.321 1.00 98.44 125 VAL A N 1
ATOM 924 C CA . VAL A 1 125 ? -0.232 -15.996 4.767 1.00 98.44 125 VAL A CA 1
ATOM 925 C C . VAL A 1 125 ? -0.300 -16.862 3.507 1.00 98.44 125 VAL A C 1
ATOM 927 O O . VAL A 1 125 ? 0.318 -16.499 2.495 1.00 98.44 125 VAL A O 1
ATOM 930 N N . PRO A 1 126 ? -1.019 -18.000 3.543 1.00 98.50 126 PRO A N 1
ATOM 931 C CA . PRO A 1 126 ? -1.102 -18.900 2.400 1.00 98.50 126 PRO A CA 1
ATOM 932 C C . PRO A 1 126 ? -1.666 -18.232 1.143 1.00 98.50 126 PRO A C 1
ATOM 934 O O . PRO A 1 126 ? -2.437 -17.269 1.226 1.00 98.50 126 PRO A O 1
ATOM 937 N N . THR A 1 127 ? -1.310 -18.752 -0.029 1.00 98.19 127 THR A N 1
ATOM 938 C CA . THR A 1 127 ? -1.872 -18.318 -1.320 1.00 98.19 127 THR A CA 1
ATOM 939 C C . THR A 1 127 ? -3.405 -18.268 -1.301 1.00 98.19 127 THR A C 1
ATOM 941 O O . THR A 1 127 ? -4.067 -19.187 -0.821 1.00 98.19 127 THR A O 1
ATOM 944 N N . ASN A 1 128 ? -3.981 -17.190 -1.841 1.00 97.38 128 ASN A N 1
ATOM 945 C CA . ASN A 1 128 ? -5.429 -16.965 -1.950 1.00 97.38 128 ASN A CA 1
ATOM 946 C C . ASN A 1 128 ? -6.200 -16.966 -0.620 1.00 97.38 128 ASN A C 1
ATOM 948 O O . ASN A 1 128 ? -7.405 -17.223 -0.599 1.00 97.38 128 ASN A O 1
ATOM 952 N N . THR A 1 129 ? -5.531 -16.638 0.487 1.00 97.88 129 THR A N 1
ATOM 953 C CA . THR A 1 129 ? -6.157 -16.543 1.810 1.00 97.88 129 THR A CA 1
ATOM 954 C C . THR A 1 129 ? -6.066 -15.138 2.399 1.00 97.88 129 THR A C 1
ATOM 956 O O . THR A 1 129 ? -5.415 -14.238 1.865 1.00 97.88 129 THR A O 1
ATOM 959 N N . SER A 1 130 ? -6.759 -14.945 3.519 1.00 97.12 130 SER A N 1
ATOM 960 C CA . SER A 1 130 ? -6.674 -13.749 4.346 1.00 97.12 130 SER A CA 1
ATOM 961 C C . SER A 1 130 ? -6.305 -14.146 5.767 1.00 97.12 130 SER A C 1
ATOM 963 O O . SER A 1 130 ? -6.883 -15.082 6.313 1.00 97.12 130 SER A O 1
ATOM 965 N N . GLN A 1 131 ? -5.409 -13.384 6.385 1.00 97.56 131 GLN A N 1
ATOM 966 C CA . GLN A 1 131 ? -4.997 -13.554 7.771 1.00 97.56 131 GLN A CA 1
ATOM 967 C C . GLN A 1 131 ? -5.330 -12.294 8.568 1.00 97.56 131 GLN A C 1
ATOM 969 O O . GLN A 1 131 ? -4.960 -11.189 8.171 1.00 97.56 131 GLN A O 1
ATOM 974 N N . GLN A 1 132 ? -6.018 -12.462 9.697 1.00 96.50 132 GLN A N 1
ATOM 975 C CA . GLN A 1 132 ? -6.150 -11.406 10.702 1.00 96.50 132 GLN A CA 1
ATOM 976 C C . GLN A 1 132 ? -4.916 -11.431 11.599 1.00 96.50 132 GLN A C 1
ATOM 978 O O . GLN A 1 132 ? -4.492 -12.502 12.037 1.00 96.50 132 GLN A O 1
ATOM 983 N N . VAL A 1 133 ? -4.331 -10.269 11.854 1.00 95.44 133 VAL A N 1
ATOM 984 C CA . VAL A 1 133 ? -3.098 -10.136 12.629 1.00 95.44 133 VAL A CA 1
ATOM 985 C C . VAL A 1 133 ? -3.395 -9.275 13.845 1.00 95.44 133 VAL A C 1
ATOM 987 O O . VAL A 1 133 ? -3.719 -8.094 13.720 1.00 95.44 133 VAL A O 1
ATOM 990 N N . MET A 1 134 ? -3.298 -9.882 15.024 1.00 93.06 134 MET A N 1
ATOM 991 C CA . MET A 1 134 ? -3.732 -9.269 16.284 1.00 93.06 134 MET A CA 1
ATOM 992 C C . MET A 1 134 ? -2.556 -8.920 17.194 1.00 93.06 134 MET A C 1
ATOM 994 O O . MET A 1 134 ? -2.705 -8.147 18.139 1.00 93.06 134 MET A O 1
ATOM 998 N N . GLU A 1 135 ? -1.380 -9.474 16.920 1.00 93.50 135 GLU A N 1
ATOM 999 C CA . GLU A 1 135 ? -0.194 -9.289 17.734 1.00 93.50 135 GLU A CA 1
ATOM 1000 C C . GLU A 1 135 ? 0.391 -7.882 17.561 1.00 93.50 135 GLU A C 1
ATOM 1002 O O . GLU A 1 135 ? 0.416 -7.296 16.472 1.00 93.50 135 GLU A O 1
ATOM 1007 N N . LEU A 1 136 ? 0.912 -7.347 18.665 1.00 94.50 136 LEU A N 1
ATOM 1008 C CA . LEU A 1 136 ? 1.679 -6.110 18.655 1.00 94.50 136 LEU A CA 1
ATOM 1009 C C . LEU A 1 136 ? 3.114 -6.373 18.197 1.00 94.50 136 LEU A C 1
ATOM 1011 O O . LEU A 1 136 ? 3.718 -7.398 18.507 1.00 94.50 136 LEU A O 1
ATOM 1015 N N . ARG A 1 137 ? 3.687 -5.384 17.524 1.00 94.00 137 ARG A N 1
ATOM 1016 C CA . ARG A 1 137 ? 5.069 -5.359 17.062 1.00 94.00 137 ARG A CA 1
ATOM 1017 C C . ARG A 1 137 ? 5.948 -4.533 17.984 1.00 94.00 137 ARG A C 1
ATOM 1019 O O . ARG A 1 137 ? 5.519 -3.528 18.554 1.00 94.00 137 ARG A O 1
ATOM 1026 N N . THR A 1 138 ? 7.213 -4.925 18.059 1.00 91.56 138 THR A N 1
ATOM 1027 C CA . THR A 1 138 ? 8.274 -4.209 18.785 1.00 91.56 138 THR A CA 1
ATOM 1028 C C . THR A 1 138 ? 9.337 -3.613 17.858 1.00 91.56 138 THR A C 1
ATOM 1030 O O . THR A 1 138 ? 10.142 -2.798 18.303 1.00 91.56 138 THR A O 1
ATOM 1033 N N . SER A 1 139 ? 9.321 -3.968 16.571 1.00 93.44 139 SER A N 1
ATOM 1034 C CA . SER A 1 139 ? 10.205 -3.455 15.520 1.00 93.44 139 SER A CA 1
ATOM 1035 C C . SER A 1 139 ? 9.409 -3.086 14.271 1.00 93.44 139 SER A C 1
ATOM 1037 O O . SER A 1 139 ? 8.223 -3.396 14.168 1.00 93.44 139 SER A O 1
ATOM 1039 N N . GLY A 1 140 ? 10.058 -2.395 13.327 1.00 92.38 140 GLY A N 1
ATOM 1040 C CA . GLY A 1 140 ? 9.451 -2.097 12.026 1.00 92.38 140 GLY A CA 1
ATOM 1041 C C . GLY A 1 140 ? 8.182 -1.244 12.113 1.00 92.38 140 GLY A C 1
ATOM 1042 O O . GLY A 1 140 ? 7.345 -1.297 11.219 1.00 92.38 140 GLY A O 1
ATOM 1043 N N . LEU A 1 141 ? 8.023 -0.447 13.178 1.00 94.81 141 LEU A N 1
ATOM 1044 C CA . LEU A 1 141 ? 6.773 0.261 13.493 1.00 94.81 141 LEU A CA 1
ATOM 1045 C C . LEU A 1 141 ? 6.312 1.226 12.396 1.00 94.81 141 LEU A C 1
ATOM 1047 O O . LEU A 1 141 ? 5.133 1.550 12.338 1.00 94.81 141 LEU A O 1
ATOM 1051 N N . GLN A 1 142 ? 7.229 1.651 11.530 1.00 94.94 142 GLN A N 1
ATOM 1052 C CA . GLN A 1 142 ? 7.014 2.639 10.473 1.00 94.94 142 GLN A CA 1
ATOM 1053 C C . GLN A 1 142 ? 6.658 2.006 9.127 1.00 94.94 142 GLN A C 1
ATOM 1055 O O . GLN A 1 142 ? 6.436 2.720 8.156 1.00 94.94 142 GLN A O 1
ATOM 1060 N N . ARG A 1 143 ? 6.612 0.670 9.033 1.00 95.31 143 ARG A N 1
ATOM 1061 C CA . ARG A 1 143 ? 6.357 -0.038 7.772 1.00 95.31 143 ARG A CA 1
ATOM 1062 C C . ARG A 1 143 ? 5.456 -1.236 7.973 1.00 95.31 143 ARG A C 1
ATOM 1064 O O . ARG A 1 143 ? 5.518 -1.875 9.011 1.00 95.31 143 ARG A O 1
ATOM 1071 N N . ILE A 1 144 ? 4.675 -1.603 6.967 1.00 96.56 144 ILE A N 1
ATOM 1072 C CA . ILE A 1 144 ? 4.097 -2.952 6.851 1.00 96.56 144 ILE A CA 1
ATOM 1073 C C . ILE A 1 144 ? 4.810 -3.600 5.679 1.00 96.56 144 ILE A C 1
ATOM 1075 O O . ILE A 1 144 ? 4.690 -3.093 4.570 1.00 96.56 144 ILE A O 1
ATOM 1079 N N . SER A 1 145 ? 5.589 -4.655 5.925 1.00 96.06 145 SER A N 1
ATOM 1080 C CA . SER A 1 145 ? 6.465 -5.241 4.902 1.00 96.06 145 SER A CA 1
ATOM 1081 C C . SER A 1 145 ? 6.164 -6.717 4.682 1.00 96.06 145 SER A C 1
ATOM 1083 O O . SER A 1 145 ? 5.904 -7.443 5.640 1.00 96.06 145 SER A O 1
ATOM 1085 N N . TRP A 1 146 ? 6.253 -7.181 3.442 1.00 96.19 146 TRP A N 1
ATOM 1086 C CA . TRP A 1 146 ? 5.995 -8.571 3.077 1.00 96.19 146 TRP A CA 1
ATOM 1087 C C . TRP A 1 146 ? 6.890 -9.032 1.925 1.00 96.19 146 TRP A C 1
ATOM 1089 O O . TRP A 1 146 ? 7.490 -8.225 1.217 1.00 96.19 146 TRP A O 1
ATOM 1099 N N . ARG A 1 147 ? 7.006 -10.348 1.752 1.00 95.12 147 ARG A N 1
ATOM 1100 C CA . ARG A 1 147 ? 7.696 -10.981 0.617 1.00 95.12 147 ARG A CA 1
ATOM 1101 C C . ARG A 1 147 ? 7.167 -12.390 0.390 1.00 95.12 147 ARG A C 1
ATOM 1103 O O . ARG A 1 147 ? 6.571 -12.966 1.296 1.00 95.12 147 ARG A O 1
ATOM 1110 N N . TYR A 1 148 ? 7.445 -12.978 -0.767 1.00 95.25 148 TYR A N 1
ATOM 1111 C CA . TYR A 1 148 ? 7.232 -14.413 -0.958 1.00 95.25 148 TYR A CA 1
ATOM 1112 C C . TYR A 1 148 ? 8.099 -15.219 0.010 1.00 95.25 148 TYR A C 1
ATOM 1114 O O . TYR A 1 148 ? 9.249 -14.845 0.265 1.00 95.25 148 TYR A O 1
ATOM 1122 N N . VAL A 1 149 ? 7.571 -16.335 0.515 1.00 95.94 149 VAL A N 1
ATOM 1123 C CA . VAL A 1 149 ? 8.321 -17.253 1.393 1.00 95.94 149 VAL A CA 1
ATOM 1124 C C . VAL A 1 149 ? 9.599 -17.735 0.696 1.00 95.94 149 VAL A C 1
ATOM 1126 O O . VAL A 1 149 ? 10.691 -17.543 1.238 1.00 95.94 149 VAL A O 1
ATOM 1129 N N . ASP A 1 150 ? 9.459 -18.216 -0.543 1.00 92.25 150 ASP A N 1
ATOM 1130 C CA . ASP A 1 150 ? 10.544 -18.749 -1.384 1.00 92.25 150 ASP A CA 1
ATOM 1131 C C . ASP A 1 150 ? 11.153 -17.710 -2.348 1.00 92.25 150 ASP A C 1
ATOM 1133 O O . ASP A 1 150 ? 11.906 -18.049 -3.262 1.00 92.25 150 ASP A O 1
ATOM 1137 N N . GLY A 1 151 ? 10.798 -16.433 -2.186 1.00 87.69 151 GLY A N 1
ATOM 1138 C CA . GLY A 1 151 ? 11.292 -15.353 -3.036 1.00 87.69 151 GLY A CA 1
ATOM 1139 C C . GLY A 1 151 ? 12.577 -14.697 -2.529 1.00 87.69 151 GLY A C 1
ATOM 1140 O O . GLY A 1 151 ? 13.187 -15.143 -1.552 1.00 87.69 151 GLY A O 1
ATOM 1141 N N . PRO A 1 152 ? 12.987 -13.593 -3.176 1.00 84.19 152 PRO A N 1
ATOM 1142 C CA . PRO A 1 152 ? 14.078 -12.756 -2.699 1.00 84.19 152 PRO A CA 1
ATOM 1143 C C . PRO A 1 152 ? 13.884 -12.321 -1.242 1.00 84.19 152 PRO A C 1
ATOM 1145 O O . PRO A 1 152 ? 12.763 -12.171 -0.763 1.00 84.19 152 PRO A O 1
ATOM 1148 N N . TRP A 1 153 ? 14.993 -12.076 -0.541 1.00 83.62 153 TRP A N 1
ATOM 1149 C CA . TRP A 1 153 ? 14.975 -11.601 0.850 1.00 83.62 153 TRP A CA 1
ATOM 1150 C C . TRP A 1 153 ? 14.442 -10.175 1.003 1.00 83.62 153 TRP A C 1
ATOM 1152 O O . TRP A 1 153 ? 14.081 -9.763 2.108 1.00 83.62 153 TRP A O 1
ATOM 1162 N N . ASP A 1 154 ? 14.422 -9.422 -0.090 1.00 87.50 154 ASP A N 1
ATOM 1163 C CA . ASP A 1 154 ? 13.891 -8.074 -0.126 1.00 87.50 154 ASP A CA 1
ATOM 1164 C C . ASP A 1 154 ? 12.369 -8.076 0.004 1.00 87.50 154 ASP A C 1
ATOM 1166 O O . ASP A 1 154 ? 11.679 -8.974 -0.475 1.00 87.50 154 ASP A O 1
ATOM 1170 N N . THR A 1 155 ? 11.854 -7.066 0.697 1.00 90.25 155 THR A N 1
ATOM 1171 C CA . THR A 1 155 ? 10.428 -6.945 0.993 1.00 90.25 155 THR A CA 1
ATOM 1172 C C . THR A 1 155 ? 9.818 -5.783 0.242 1.00 90.25 155 THR A C 1
ATOM 1174 O O . THR A 1 155 ? 10.386 -4.688 0.251 1.00 90.25 155 THR A O 1
ATOM 1177 N N . ASP A 1 156 ? 8.620 -5.998 -0.282 1.00 92.31 156 ASP A N 1
ATOM 1178 C CA . ASP A 1 156 ? 7.700 -4.908 -0.574 1.00 92.31 156 ASP A CA 1
ATOM 1179 C C . ASP A 1 156 ? 7.184 -4.334 0.746 1.00 92.31 156 ASP A C 1
ATOM 1181 O O . ASP A 1 156 ? 7.138 -5.034 1.765 1.00 92.31 156 ASP A O 1
ATOM 1185 N N . PHE A 1 157 ? 6.837 -3.049 0.761 1.00 93.94 157 PHE A N 1
ATOM 1186 C CA . PHE A 1 157 ? 6.289 -2.430 1.957 1.00 93.94 157 PHE A CA 1
ATOM 1187 C C . PHE A 1 157 ? 5.423 -1.208 1.669 1.00 93.94 157 PHE A C 1
ATOM 1189 O O . PHE A 1 157 ? 5.524 -0.557 0.630 1.00 93.94 157 PHE A O 1
ATOM 1196 N N . ILE A 1 158 ? 4.596 -0.888 2.659 1.00 94.06 158 ILE A N 1
ATOM 1197 C CA . ILE A 1 158 ? 3.912 0.396 2.801 1.00 94.06 158 ILE A CA 1
ATOM 1198 C C . ILE A 1 158 ? 4.650 1.166 3.889 1.00 94.06 158 ILE A C 1
ATOM 1200 O O . ILE A 1 158 ? 4.830 0.651 4.996 1.00 94.06 158 ILE A O 1
ATOM 1204 N N . GLU A 1 159 ? 5.082 2.384 3.582 1.00 93.25 159 GLU A N 1
ATOM 1205 C CA . GLU A 1 159 ? 5.643 3.310 4.560 1.00 93.25 159 GLU A CA 1
ATOM 1206 C C . GLU A 1 159 ? 4.482 3.995 5.279 1.00 93.25 159 GLU A C 1
ATOM 1208 O O . GLU A 1 159 ? 3.615 4.590 4.645 1.00 93.25 159 GLU A O 1
ATOM 1213 N N . LEU A 1 160 ? 4.441 3.894 6.603 1.00 93.12 160 LEU A N 1
ATOM 1214 C CA . LEU A 1 160 ? 3.343 4.411 7.417 1.00 93.12 160 LEU A CA 1
ATOM 1215 C C . LEU A 1 160 ? 3.527 5.891 7.768 1.00 93.12 160 LEU A C 1
ATOM 1217 O O . LEU A 1 160 ? 2.557 6.528 8.164 1.00 93.12 160 LEU A O 1
ATOM 1221 N N . ASN A 1 161 ? 4.739 6.447 7.631 1.00 89.38 161 ASN A N 1
ATOM 1222 C CA . ASN A 1 161 ? 5.086 7.812 8.062 1.00 89.38 161 ASN A CA 1
ATOM 1223 C C . ASN A 1 161 ? 4.731 8.104 9.530 1.00 89.38 161 ASN A C 1
ATOM 1225 O O . ASN A 1 161 ? 4.403 9.228 9.901 1.00 89.38 161 ASN A O 1
ATOM 1229 N N . GLY A 1 162 ? 4.768 7.074 10.366 1.00 90.06 162 GLY A N 1
ATOM 1230 C CA . GLY A 1 162 ? 4.432 7.148 11.776 1.00 90.06 162 GLY A CA 1
ATOM 1231 C C . GLY A 1 162 ? 4.565 5.775 12.411 1.00 90.06 162 GLY A C 1
ATOM 1232 O O . GLY A 1 162 ? 4.434 4.754 11.735 1.00 90.06 162 GLY A O 1
ATOM 1233 N N . ASP A 1 163 ? 4.841 5.754 13.709 1.00 92.69 163 ASP A N 1
ATOM 1234 C CA . ASP A 1 163 ? 4.93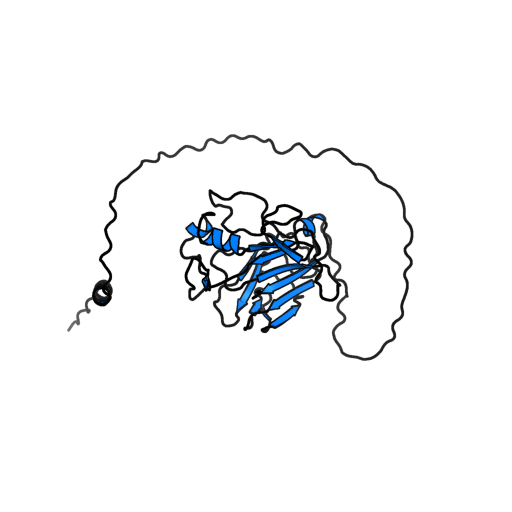7 4.502 14.444 1.00 92.69 163 ASP A CA 1
ATOM 1235 C C . ASP A 1 163 ? 3.541 3.915 14.660 1.00 92.69 163 ASP A C 1
ATOM 1237 O O . ASP A 1 163 ? 2.638 4.575 15.179 1.00 92.69 163 ASP A O 1
ATOM 1241 N N . TRP A 1 164 ? 3.381 2.639 14.327 1.00 94.56 164 TRP A N 1
ATOM 1242 C CA . TRP A 1 164 ? 2.189 1.874 14.649 1.00 94.56 164 TRP A CA 1
ATOM 1243 C C . TRP A 1 164 ? 2.548 0.488 15.174 1.00 94.56 164 TRP A C 1
ATOM 1245 O O . TRP A 1 164 ? 3.185 -0.323 14.495 1.00 94.56 164 TRP A O 1
ATOM 1255 N N . LYS A 1 165 ? 2.114 0.203 16.403 1.00 94.50 165 LYS A N 1
ATOM 1256 C CA . LYS A 1 165 ? 2.444 -1.045 17.100 1.00 94.50 165 LYS A CA 1
ATOM 1257 C C . LYS A 1 165 ? 1.558 -2.211 16.687 1.00 94.50 165 LYS A C 1
ATOM 1259 O O . LYS A 1 165 ? 2.003 -3.341 16.799 1.00 94.50 165 LYS A O 1
ATOM 1264 N N . GLY A 1 166 ? 0.349 -1.970 16.194 1.00 94.56 166 GLY A N 1
ATOM 1265 C CA . GLY A 1 166 ? -0.589 -3.032 15.832 1.00 94.56 166 GLY A CA 1
ATOM 1266 C C . GLY A 1 166 ? -2.018 -2.718 16.262 1.00 94.56 166 GLY A C 1
ATOM 1267 O O . GLY A 1 166 ? -2.336 -1.597 16.678 1.00 94.56 166 GLY A O 1
ATOM 1268 N N . VAL A 1 167 ? -2.890 -3.714 16.144 1.00 94.88 167 VAL A N 1
ATOM 1269 C CA . VAL A 1 167 ? -4.317 -3.596 16.470 1.00 94.88 167 VAL A CA 1
ATOM 1270 C C . VAL A 1 167 ? -4.529 -3.107 17.909 1.00 94.88 167 VAL A C 1
ATOM 1272 O O . VAL A 1 167 ? -3.782 -3.446 18.822 1.00 94.88 167 VAL A O 1
ATOM 1275 N N . GLY A 1 168 ? -5.536 -2.254 18.106 1.00 92.44 168 GLY A N 1
ATOM 1276 C CA . GLY A 1 168 ? -5.879 -1.648 19.395 1.00 92.44 168 GLY A CA 1
ATOM 1277 C C . GLY A 1 168 ? -4.996 -0.463 19.800 1.00 92.44 168 GLY A C 1
ATOM 1278 O O . GLY A 1 168 ? -5.227 0.128 20.855 1.00 92.44 168 GLY A O 1
ATOM 1279 N N . THR A 1 169 ? -4.008 -0.084 18.982 1.00 91.94 169 THR A N 1
ATOM 1280 C CA . THR A 1 169 ? -3.134 1.073 19.242 1.00 91.94 169 THR A CA 1
ATOM 1281 C C . THR A 1 169 ? -3.439 2.247 18.304 1.00 91.94 169 THR A C 1
ATOM 1283 O O . THR A 1 169 ? -3.910 2.023 17.182 1.00 91.94 169 THR A O 1
ATOM 1286 N N . PRO A 1 170 ? -3.195 3.502 18.738 1.00 90.06 170 PRO A N 1
ATOM 1287 C CA . PRO A 1 170 ? -3.331 4.666 17.869 1.00 90.06 170 PRO A CA 1
ATOM 1288 C C . PRO A 1 170 ? -2.431 4.561 16.638 1.00 90.06 170 PRO A C 1
ATOM 1290 O O . PRO A 1 170 ? -1.292 4.100 16.723 1.00 90.06 170 PRO A O 1
ATOM 1293 N N . PHE A 1 171 ? -2.941 5.029 15.507 1.00 90.69 171 PHE A N 1
ATOM 1294 C CA . PHE A 1 171 ? -2.227 5.125 14.246 1.00 90.69 171 PHE A CA 1
ATOM 1295 C C . PHE A 1 171 ? -2.104 6.604 13.877 1.00 90.69 171 PHE A C 1
ATOM 1297 O O . PHE A 1 171 ? -3.093 7.236 13.528 1.00 90.69 171 PHE A O 1
ATOM 1304 N N . CYS A 1 172 ? -0.901 7.170 13.985 1.00 86.69 172 CYS A N 1
ATOM 1305 C CA . CYS A 1 172 ? -0.641 8.581 13.651 1.00 86.69 172 CYS A CA 1
ATOM 1306 C C . CYS A 1 172 ? -0.107 8.763 12.218 1.00 86.69 172 CYS A C 1
ATOM 1308 O O . CYS A 1 172 ? 0.385 9.834 11.873 1.00 86.69 172 CYS A O 1
ATOM 1310 N N . GLY A 1 173 ? -0.083 7.687 11.432 1.00 88.69 173 GLY A N 1
ATOM 1311 C CA . GLY A 1 173 ? 0.598 7.648 10.148 1.00 88.69 173 GLY A CA 1
ATOM 1312 C C . GLY A 1 173 ? -0.225 8.211 8.993 1.00 88.69 173 GLY A C 1
ATOM 1313 O O . GLY A 1 173 ? -1.448 8.327 9.061 1.00 88.69 173 GLY A O 1
ATOM 1314 N N . HIS A 1 174 ? 0.468 8.477 7.892 1.00 91.38 174 HIS A N 1
ATOM 1315 C CA . HIS A 1 174 ? -0.112 8.766 6.584 1.00 91.38 174 HIS A CA 1
ATOM 1316 C C . HIS A 1 174 ? 0.519 7.806 5.580 1.00 91.38 174 HIS A C 1
ATOM 1318 O O . HIS A 1 174 ? 1.576 8.127 5.024 1.00 91.38 174 HIS A O 1
ATOM 1324 N N . PRO A 1 175 ? -0.060 6.607 5.392 1.00 93.06 175 PRO A N 1
ATOM 1325 C CA . PRO A 1 175 ? 0.571 5.581 4.592 1.00 93.06 175 PRO A CA 1
ATOM 1326 C C . PRO A 1 175 ? 0.821 6.045 3.160 1.00 93.06 175 PRO A C 1
ATOM 1328 O O . PRO A 1 175 ? 0.076 6.869 2.618 1.00 93.06 175 PRO A O 1
ATOM 1331 N N . ASN A 1 176 ? 1.861 5.491 2.557 1.00 91.38 176 ASN A N 1
ATOM 1332 C CA . ASN A 1 176 ? 2.183 5.631 1.146 1.00 91.38 176 ASN A CA 1
ATOM 1333 C C . ASN A 1 176 ? 2.989 4.414 0.679 1.00 91.38 176 ASN A C 1
ATOM 1335 O O . ASN A 1 176 ? 3.661 3.747 1.472 1.00 91.38 176 ASN A O 1
ATOM 1339 N N . PHE A 1 177 ? 2.973 4.153 -0.621 1.00 89.06 177 PHE A N 1
ATOM 1340 C CA . PHE A 1 177 ? 3.958 3.269 -1.224 1.00 89.06 177 PHE A CA 1
ATOM 1341 C C . PHE A 1 177 ? 5.299 3.986 -1.343 1.00 89.06 177 PHE A C 1
ATOM 1343 O O . PHE A 1 177 ? 5.403 5.047 -1.963 1.00 89.06 177 PHE A O 1
ATOM 1350 N N . ALA A 1 178 ? 6.328 3.347 -0.799 1.00 78.69 178 ALA A N 1
ATOM 1351 C CA . ALA A 1 178 ? 7.712 3.736 -0.973 1.00 78.69 178 ALA A CA 1
ATOM 1352 C C . ALA A 1 178 ? 8.536 2.483 -1.254 1.00 78.69 178 ALA A C 1
ATOM 1354 O O . ALA A 1 178 ? 8.328 1.436 -0.649 1.00 78.69 178 ALA A O 1
ATOM 1355 N N . SER A 1 179 ? 9.496 2.595 -2.163 1.00 74.69 179 SER A N 1
ATOM 1356 C CA . SER A 1 179 ? 10.554 1.603 -2.289 1.00 74.69 179 SER A CA 1
ATOM 1357 C C . SER A 1 179 ? 11.834 2.271 -2.746 1.00 74.69 179 SER A C 1
ATOM 1359 O O . SER A 1 179 ? 11.846 3.073 -3.678 1.00 74.69 179 SER A O 1
ATOM 1361 N N . TRP A 1 180 ? 12.928 1.908 -2.086 1.00 68.19 180 TRP A N 1
ATOM 1362 C CA . TRP A 1 180 ? 14.273 2.330 -2.469 1.00 68.19 180 TRP A CA 1
ATOM 1363 C C . TRP A 1 180 ? 14.852 1.509 -3.617 1.00 68.19 180 TRP A C 1
ATOM 1365 O O . TRP A 1 180 ? 15.903 1.860 -4.145 1.00 68.19 180 TRP A O 1
ATOM 1375 N N . ALA A 1 181 ? 14.221 0.388 -3.952 1.00 74.06 181 ALA A N 1
ATOM 1376 C CA . ALA A 1 181 ? 14.905 -0.681 -4.654 1.00 74.06 181 ALA A CA 1
ATOM 1377 C C . ALA A 1 181 ? 14.100 -1.301 -5.793 1.00 74.06 181 ALA A C 1
ATOM 1379 O O . ALA A 1 181 ? 14.674 -1.751 -6.780 1.00 74.06 181 ALA A O 1
ATOM 1380 N N . GLY A 1 182 ? 12.778 -1.300 -5.670 1.00 80.06 182 GLY A N 1
ATOM 1381 C CA . GLY A 1 182 ? 11.912 -2.076 -6.541 1.00 80.06 182 GLY A CA 1
ATOM 1382 C C . GLY A 1 182 ? 10.639 -2.517 -5.849 1.00 80.06 182 GLY A C 1
ATOM 1383 O O . GLY A 1 182 ? 10.534 -2.468 -4.625 1.00 80.06 182 GLY A O 1
ATOM 1384 N N . PHE A 1 183 ? 9.690 -2.973 -6.652 1.00 84.31 183 PHE A N 1
ATOM 1385 C CA . PHE A 1 183 ? 8.525 -3.698 -6.165 1.00 84.31 183 PHE A CA 1
ATOM 1386 C C . PHE A 1 183 ? 8.486 -5.077 -6.815 1.00 84.31 183 PHE A C 1
ATOM 1388 O O . PHE A 1 183 ? 8.917 -5.247 -7.962 1.00 84.31 183 PHE A O 1
ATOM 1395 N N . SER A 1 184 ? 7.989 -6.063 -6.077 1.00 88.50 184 SER A N 1
ATOM 1396 C CA . SER A 1 184 ? 7.770 -7.423 -6.574 1.00 88.50 184 SER A CA 1
ATOM 1397 C C . SER A 1 184 ? 6.291 -7.774 -6.732 1.00 88.50 184 SER A C 1
ATOM 1399 O O . SER A 1 184 ? 5.960 -8.686 -7.485 1.00 88.50 184 SER A O 1
ATOM 1401 N N . MET A 1 185 ? 5.388 -7.045 -6.077 1.00 92.25 185 MET A N 1
ATOM 1402 C CA . MET A 1 185 ? 3.959 -7.340 -6.082 1.00 92.25 185 MET A CA 1
ATOM 1403 C C . MET A 1 185 ? 3.126 -6.072 -6.252 1.00 92.25 185 MET A C 1
ATOM 1405 O O . MET A 1 185 ? 3.356 -5.059 -5.587 1.00 92.25 185 MET A O 1
ATOM 1409 N N . SER A 1 186 ? 2.096 -6.157 -7.098 1.00 94.56 186 SER A N 1
ATOM 1410 C CA . SER A 1 186 ? 0.984 -5.209 -7.042 1.00 94.56 186 SER A CA 1
ATOM 1411 C C . SER A 1 186 ? 0.359 -5.277 -5.654 1.00 94.56 186 SER A C 1
ATOM 1413 O O . SER A 1 186 ? 0.191 -6.367 -5.111 1.00 94.56 186 SER A O 1
ATOM 1415 N N . SER A 1 187 ? -0.019 -4.153 -5.066 1.00 96.00 187 SER A N 1
ATOM 1416 C CA . SER A 1 187 ? -0.617 -4.157 -3.735 1.00 96.00 187 SER A CA 1
ATOM 1417 C C . SER A 1 187 ? -1.539 -2.975 -3.499 1.00 96.00 187 SER A C 1
ATOM 1419 O O . SER A 1 187 ? -1.489 -1.959 -4.186 1.00 96.00 187 SER A O 1
ATOM 1421 N N . ARG A 1 188 ? -2.427 -3.139 -2.527 1.00 96.69 188 ARG A N 1
ATOM 1422 C CA . ARG A 1 188 ? -3.436 -2.171 -2.118 1.00 96.69 188 ARG A CA 1
ATOM 1423 C C . ARG A 1 188 ? -3.453 -2.095 -0.607 1.00 96.69 188 ARG A C 1
ATOM 1425 O O . ARG A 1 188 ? -3.338 -3.129 0.050 1.00 96.69 188 ARG A O 1
ATOM 1432 N N . TYR A 1 189 ? -3.652 -0.908 -0.059 1.00 96.94 189 TYR A N 1
ATOM 1433 C CA . TYR A 1 189 ? -3.996 -0.762 1.348 1.00 96.94 189 TYR A CA 1
ATOM 1434 C C . TYR A 1 189 ? -5.203 0.141 1.524 1.00 96.94 189 TYR A C 1
ATOM 1436 O O . TYR A 1 189 ? -5.417 1.062 0.739 1.00 96.94 189 TYR A O 1
ATOM 1444 N N . GLU A 1 190 ? -5.997 -0.153 2.548 1.00 96.94 190 GLU A N 1
ATOM 1445 C CA . GLU A 1 190 ? -7.326 0.420 2.740 1.00 96.94 190 GLU A CA 1
ATOM 1446 C C . GLU A 1 190 ? -7.626 0.640 4.221 1.00 96.94 190 GLU A C 1
ATOM 1448 O O . GLU A 1 190 ? -7.324 -0.209 5.060 1.00 96.94 190 GLU A O 1
ATOM 1453 N N . ALA A 1 191 ? -8.279 1.757 4.524 1.00 96.00 191 ALA A N 1
ATOM 1454 C CA . ALA A 1 191 ? -8.940 2.054 5.780 1.00 96.00 191 ALA A CA 1
ATOM 1455 C C . ALA A 1 191 ? -10.447 1.846 5.610 1.00 96.00 191 ALA A C 1
ATOM 1457 O O . ALA A 1 191 ? -11.146 2.644 4.977 1.00 96.00 191 ALA A O 1
ATOM 1458 N N . LEU A 1 192 ? -10.946 0.763 6.189 1.00 96.25 192 LEU A N 1
ATOM 1459 C CA . LEU A 1 192 ? -12.325 0.306 6.058 1.00 96.25 192 LEU A CA 1
ATOM 1460 C C . LEU A 1 192 ? -13.097 0.562 7.353 1.00 96.25 192 LEU A C 1
ATOM 1462 O O . LEU A 1 192 ? -12.502 0.639 8.432 1.00 96.25 192 LEU A O 1
ATOM 1466 N N . LEU A 1 193 ? -14.418 0.703 7.257 1.00 94.06 193 LEU A N 1
ATOM 1467 C CA . LEU A 1 193 ? -15.284 0.814 8.427 1.00 94.06 193 LEU A CA 1
ATOM 1468 C C . LEU A 1 193 ? -15.273 -0.511 9.214 1.00 94.06 193 LEU A C 1
ATOM 1470 O O . LEU A 1 193 ? -15.542 -1.566 8.637 1.00 94.06 193 LEU A O 1
ATOM 1474 N N . PRO A 1 194 ? -14.968 -0.492 10.525 1.00 91.31 194 PRO A N 1
ATOM 1475 C CA . PRO A 1 194 ? -15.011 -1.696 11.348 1.00 91.31 194 PRO A CA 1
ATOM 1476 C C . PRO A 1 194 ? -16.431 -2.250 11.492 1.00 91.31 194 PRO A C 1
ATOM 1478 O O . PRO A 1 194 ? -17.388 -1.488 11.607 1.00 91.31 194 PRO A O 1
ATOM 1481 N N . GLY A 1 195 ? -16.549 -3.575 11.590 1.00 84.56 195 GLY A N 1
ATOM 1482 C CA . GLY A 1 195 ? -17.797 -4.248 11.972 1.00 84.56 195 GLY A CA 1
ATOM 1483 C C . GLY A 1 195 ? -18.840 -4.388 10.863 1.00 84.56 195 GLY A C 1
ATOM 1484 O O . GLY A 1 195 ? -19.883 -4.988 11.104 1.00 84.56 195 GLY A O 1
ATOM 1485 N N . GLU A 1 196 ? -18.573 -3.892 9.657 1.00 77.12 196 GLU A N 1
ATOM 1486 C CA . GLU A 1 196 ? -19.421 -4.191 8.507 1.00 77.12 196 GLU A CA 1
ATOM 1487 C C . GLU A 1 196 ? -19.049 -5.545 7.901 1.00 77.12 196 GLU A C 1
ATOM 1489 O O . GLU A 1 196 ? -17.880 -5.828 7.623 1.00 77.12 196 GLU A O 1
ATOM 1494 N N . GLU A 1 197 ? -20.055 -6.392 7.698 1.00 63.44 197 GLU A N 1
ATOM 1495 C CA . GLU A 1 197 ? -19.900 -7.686 7.041 1.00 63.44 197 GLU A CA 1
ATOM 1496 C C . GLU A 1 197 ? -19.360 -7.476 5.614 1.00 63.44 197 GLU A C 1
ATOM 1498 O O . GLU A 1 197 ? -19.861 -6.645 4.860 1.00 63.44 197 GLU A O 1
ATOM 1503 N N . GLY A 1 198 ? -18.259 -8.152 5.272 1.00 64.12 198 GLY A N 1
ATOM 1504 C CA . GLY A 1 198 ? -17.503 -7.929 4.028 1.00 64.12 198 GLY A CA 1
ATOM 1505 C C . GLY A 1 198 ? -16.484 -6.779 4.089 1.00 64.12 198 GLY A C 1
ATOM 1506 O O . GLY A 1 198 ? -15.469 -6.813 3.386 1.00 64.12 198 GLY A O 1
ATOM 1507 N N . GLY A 1 199 ? -16.669 -5.810 4.993 1.00 66.38 199 GLY A N 1
ATOM 1508 C CA . GLY A 1 199 ? -15.749 -4.692 5.216 1.00 66.38 199 GLY A CA 1
ATOM 1509 C C . GLY A 1 199 ? -15.386 -3.977 3.918 1.00 66.38 199 GLY A C 1
ATOM 1510 O O . GLY A 1 199 ? -14.207 -3.854 3.609 1.00 66.38 199 GLY A O 1
ATOM 1511 N N . GLU A 1 200 ? -16.378 -3.606 3.112 1.00 83.44 200 GLU A N 1
ATOM 1512 C CA . GLU A 1 200 ? -16.144 -3.000 1.792 1.00 83.44 200 GLU A CA 1
ATOM 1513 C C . GLU A 1 200 ? -16.289 -1.477 1.801 1.00 83.44 200 GLU A C 1
ATOM 1515 O O . GLU A 1 200 ? -15.822 -0.807 0.882 1.00 83.44 200 GLU A O 1
ATOM 1520 N N . ARG A 1 201 ? -16.902 -0.898 2.841 1.00 92.94 201 ARG A N 1
ATOM 1521 C CA . ARG A 1 201 ? -17.046 0.556 2.931 1.00 92.94 201 ARG A CA 1
ATOM 1522 C C . ARG A 1 201 ? -15.800 1.190 3.522 1.00 92.94 201 ARG A C 1
ATOM 1524 O O . ARG A 1 201 ? -15.288 0.784 4.565 1.00 92.94 201 ARG A O 1
ATOM 1531 N N . PHE A 1 202 ? -15.357 2.254 2.873 1.00 95.56 202 PHE A N 1
ATOM 1532 C CA . PHE A 1 202 ? -14.230 3.053 3.316 1.00 95.56 202 PHE A CA 1
ATOM 1533 C C . PHE A 1 202 ? -14.568 3.922 4.533 1.00 95.56 202 PHE A C 1
ATOM 1535 O O . PHE A 1 202 ? -15.645 4.511 4.621 1.00 95.56 202 PHE A O 1
ATOM 1542 N N . ALA A 1 203 ? -13.621 4.030 5.467 1.00 94.44 203 ALA A N 1
ATOM 1543 C CA . ALA A 1 203 ? -13.783 4.813 6.692 1.00 94.44 203 ALA A CA 1
ATOM 1544 C C . ALA A 1 203 ? -13.553 6.320 6.495 1.00 94.44 203 ALA A C 1
ATOM 1546 O O . ALA A 1 203 ? -14.024 7.133 7.301 1.00 94.44 203 ALA A O 1
ATOM 1547 N N . CYS A 1 204 ? -12.833 6.713 5.441 1.00 93.31 204 CYS A N 1
ATOM 1548 C CA . CYS A 1 204 ? -12.489 8.106 5.178 1.00 93.31 204 CYS A CA 1
ATOM 1549 C C . CYS A 1 204 ? -12.470 8.513 3.711 1.00 93.31 204 CYS A C 1
ATOM 1551 O O . CYS A 1 204 ? -12.678 7.690 2.827 1.00 93.31 204 CYS A O 1
ATOM 1553 N N . ALA A 1 205 ? -12.302 9.821 3.490 1.00 93.56 205 ALA A N 1
ATOM 1554 C CA . ALA A 1 205 ? -12.304 10.470 2.184 1.00 93.56 205 ALA A CA 1
ATOM 1555 C C . ALA A 1 205 ? -11.060 10.146 1.334 1.00 93.56 205 ALA A C 1
ATOM 1557 O O . ALA A 1 205 ? -11.115 10.226 0.108 1.00 93.56 205 ALA A O 1
ATOM 1558 N N . ASP A 1 206 ? -9.957 9.775 1.984 1.00 93.56 206 ASP A N 1
ATOM 1559 C CA . ASP A 1 206 ? -8.694 9.345 1.384 1.00 93.56 206 ASP A CA 1
ATOM 1560 C C . ASP A 1 206 ? -8.265 7.961 1.910 1.00 93.56 206 ASP A C 1
ATOM 1562 O O . ASP A 1 206 ? -7.201 7.800 2.517 1.00 93.56 206 ASP A O 1
ATOM 1566 N N . PRO A 1 207 ? -9.113 6.940 1.708 1.00 94.81 207 PRO A N 1
ATOM 1567 C CA . PRO A 1 207 ? -9.075 5.692 2.451 1.00 94.81 207 PRO A CA 1
ATOM 1568 C C . PRO A 1 207 ? -7.955 4.751 2.056 1.00 94.81 207 PRO A C 1
ATOM 1570 O O . PRO A 1 207 ? -7.860 3.685 2.649 1.00 94.81 207 PRO A O 1
ATOM 1573 N N . GLY A 1 208 ? -7.132 5.072 1.064 1.00 95.56 208 GLY A N 1
ATOM 1574 C CA . GLY A 1 208 ? -6.064 4.174 0.675 1.00 95.56 208 GLY A CA 1
ATOM 1575 C C . GLY A 1 208 ? -5.536 4.381 -0.725 1.00 95.56 208 GLY A C 1
ATOM 1576 O O . GLY A 1 208 ? -5.977 5.249 -1.479 1.00 95.56 208 GLY A O 1
ATOM 1577 N N . ALA A 1 209 ? -4.581 3.530 -1.059 1.00 95.69 209 ALA A N 1
ATOM 1578 C CA . ALA A 1 209 ? -3.881 3.574 -2.321 1.00 95.69 209 ALA A CA 1
ATOM 1579 C C . ALA A 1 209 ? -3.720 2.182 -2.901 1.00 95.69 209 ALA A C 1
ATOM 1581 O O . ALA A 1 209 ? -3.715 1.169 -2.199 1.00 95.69 209 ALA A O 1
ATOM 1582 N N . GLU A 1 210 ? -3.486 2.175 -4.200 1.00 95.50 210 GLU A N 1
ATOM 1583 C CA . GLU A 1 210 ? -3.166 1.002 -4.975 1.00 95.50 210 GLU A CA 1
ATOM 1584 C C . GLU A 1 210 ? -1.896 1.241 -5.786 1.00 95.50 210 GLU A C 1
ATOM 1586 O O . GLU A 1 210 ? -1.692 2.319 -6.347 1.00 95.50 210 GLU A O 1
ATOM 1591 N N . LEU A 1 211 ? -1.052 0.222 -5.861 1.00 93.06 211 LEU A N 1
ATOM 1592 C CA . LEU A 1 211 ? 0.091 0.148 -6.745 1.00 93.06 211 LEU A CA 1
ATOM 1593 C C . LEU A 1 211 ? -0.067 -1.100 -7.608 1.00 93.06 211 LEU A C 1
ATOM 1595 O O . LEU A 1 211 ? -0.002 -2.222 -7.116 1.00 93.06 211 LEU A O 1
ATOM 1599 N N . THR A 1 212 ? -0.258 -0.898 -8.904 1.00 92.94 212 THR A N 1
ATOM 1600 C CA . THR A 1 212 ? -0.360 -1.985 -9.886 1.00 92.94 212 THR A CA 1
ATOM 1601 C C . THR A 1 212 ? 0.996 -2.237 -10.515 1.00 92.94 212 THR A C 1
ATOM 1603 O O . THR A 1 212 ? 1.686 -1.317 -10.932 1.00 92.94 212 THR A O 1
ATOM 1606 N N . PHE A 1 213 ? 1.418 -3.483 -10.602 1.00 85.31 213 PHE A N 1
ATOM 1607 C CA . PHE A 1 213 ? 2.733 -3.830 -11.100 1.00 85.31 213 PHE A CA 1
ATOM 1608 C C . PHE A 1 213 ? 2.627 -4.701 -12.350 1.00 85.31 213 PHE A C 1
ATOM 1610 O O . PHE A 1 213 ? 1.822 -5.621 -12.423 1.00 85.31 213 PHE A O 1
ATOM 1617 N N . SER A 1 214 ? 3.468 -4.419 -13.348 1.00 84.31 214 SER A N 1
ATOM 1618 C CA . SER A 1 214 ? 3.606 -5.267 -14.527 1.00 84.31 214 SER A CA 1
ATOM 1619 C C . SER A 1 214 ? 5.066 -5.355 -14.956 1.00 84.31 214 SER A C 1
ATOM 1621 O O . SER A 1 214 ? 5.651 -4.374 -15.426 1.00 84.31 214 SER A O 1
ATOM 1623 N N . ILE A 1 215 ? 5.620 -6.569 -14.849 1.00 82.69 215 ILE A N 1
ATOM 1624 C CA . ILE A 1 215 ? 7.001 -6.906 -15.234 1.00 82.69 215 ILE A CA 1
ATOM 1625 C C . ILE A 1 215 ? 7.285 -6.478 -16.673 1.00 82.69 215 ILE A C 1
ATOM 1627 O O . ILE A 1 215 ? 8.331 -5.901 -16.950 1.00 82.69 215 ILE A O 1
ATOM 1631 N N . SER A 1 216 ? 6.342 -6.715 -17.589 1.00 83.69 216 SER A N 1
ATOM 1632 C CA . SER A 1 216 ? 6.524 -6.430 -19.017 1.00 83.69 216 SER A CA 1
ATOM 1633 C C . SER A 1 216 ? 6.606 -4.937 -19.340 1.00 83.69 216 SER A C 1
ATOM 1635 O O . SER A 1 216 ? 7.143 -4.572 -20.381 1.00 83.69 216 SER A O 1
ATOM 1637 N N . SER A 1 217 ? 6.085 -4.080 -18.459 1.00 83.88 217 SER A N 1
ATOM 1638 C CA . SER A 1 217 ? 6.124 -2.619 -18.609 1.00 83.88 217 SER A CA 1
ATOM 1639 C C . SER A 1 217 ? 7.119 -1.933 -17.678 1.00 83.88 217 SER A C 1
ATOM 1641 O O . SER A 1 217 ? 7.175 -0.705 -17.643 1.00 83.88 217 SER A O 1
ATOM 1643 N N . CYS A 1 218 ? 7.883 -2.709 -16.909 1.00 85.06 218 CYS A N 1
ATOM 1644 C CA . CYS A 1 218 ? 8.929 -2.172 -16.064 1.00 85.06 218 CYS A CA 1
ATOM 1645 C C . CYS A 1 218 ? 9.986 -1.460 -16.936 1.00 85.06 218 CYS A C 1
ATOM 1647 O O . CYS A 1 218 ? 10.474 -2.051 -17.901 1.00 85.06 218 CYS A O 1
ATOM 1649 N N . PRO A 1 219 ? 10.371 -0.206 -16.628 1.00 82.12 219 PRO A N 1
ATOM 1650 C CA . PRO A 1 219 ? 11.387 0.516 -17.398 1.00 82.12 219 PRO A CA 1
ATOM 1651 C C . PRO A 1 219 ? 12.801 -0.056 -17.200 1.00 82.12 219 PRO A C 1
ATOM 1653 O O . PRO A 1 219 ? 13.722 0.295 -17.938 1.00 82.12 219 PRO A O 1
ATOM 1656 N N . SER A 1 220 ? 12.987 -0.917 -16.200 1.00 79.00 220 SER A N 1
ATOM 1657 C CA . SER A 1 220 ? 14.192 -1.706 -15.970 1.00 79.00 220 SER A CA 1
ATOM 1658 C C . SER A 1 220 ? 13.923 -3.199 -16.186 1.00 79.00 220 SER A C 1
ATOM 1660 O O . SER A 1 220 ? 12.790 -3.644 -16.335 1.00 79.00 220 SER A O 1
ATOM 1662 N N . ALA A 1 221 ? 14.983 -4.001 -16.256 1.00 75.12 221 ALA A N 1
ATOM 1663 C CA . ALA A 1 221 ? 14.833 -5.450 -16.310 1.00 75.12 221 ALA A CA 1
ATOM 1664 C C . ALA A 1 221 ? 14.601 -6.018 -14.895 1.00 75.12 221 ALA A C 1
ATOM 1666 O O . ALA A 1 221 ? 15.088 -5.436 -13.918 1.00 75.12 221 ALA A O 1
ATOM 1667 N N . PRO A 1 222 ? 13.923 -7.173 -14.767 1.00 79.88 222 PRO A N 1
ATOM 1668 C CA . PRO A 1 222 ? 13.936 -7.927 -13.521 1.00 79.88 222 PRO A CA 1
ATOM 1669 C C . PRO A 1 222 ? 15.373 -8.314 -13.147 1.00 79.88 222 PRO A C 1
ATOM 1671 O O . PRO A 1 222 ? 16.220 -8.570 -14.008 1.00 79.88 222 PRO A O 1
ATOM 1674 N N . THR A 1 223 ? 15.638 -8.404 -11.850 1.00 80.00 223 THR A N 1
ATOM 1675 C CA . THR A 1 223 ? 16.888 -8.925 -11.290 1.00 80.00 223 THR A CA 1
ATOM 1676 C C . THR A 1 223 ? 16.606 -10.122 -10.393 1.00 80.00 223 THR A C 1
ATOM 1678 O O . THR A 1 223 ? 15.462 -10.523 -10.191 1.00 80.00 223 THR A O 1
ATOM 1681 N N . SER A 1 224 ? 17.656 -10.715 -9.822 1.00 77.81 224 SER A N 1
ATOM 1682 C CA . SER A 1 224 ? 17.496 -11.770 -8.816 1.00 77.81 224 SER A CA 1
ATOM 1683 C C . SER A 1 224 ? 16.851 -11.278 -7.515 1.00 77.81 224 SER A C 1
ATOM 1685 O O . SER A 1 224 ? 16.522 -12.100 -6.664 1.00 77.81 224 SER A O 1
ATOM 1687 N N . ARG A 1 225 ? 16.706 -9.957 -7.338 1.00 77.44 225 ARG A N 1
ATOM 1688 C CA . ARG A 1 225 ? 16.187 -9.331 -6.116 1.00 77.44 225 ARG A CA 1
ATOM 1689 C C . ARG A 1 225 ? 14.795 -8.742 -6.293 1.00 77.44 225 ARG A C 1
ATOM 1691 O O . ARG A 1 225 ? 13.981 -8.850 -5.385 1.00 77.44 225 ARG A O 1
ATOM 1698 N N . TYR A 1 226 ? 14.521 -8.150 -7.453 1.00 80.06 226 TYR A N 1
ATOM 1699 C CA . TYR A 1 226 ? 13.256 -7.475 -7.730 1.00 80.06 226 TYR A CA 1
ATOM 1700 C C . TYR A 1 226 ? 12.742 -7.843 -9.110 1.00 80.06 226 TYR A C 1
ATOM 1702 O O . TYR A 1 226 ? 13.511 -7.972 -10.060 1.00 80.06 226 TYR A O 1
ATOM 1710 N N . TYR A 1 227 ? 11.424 -7.931 -9.252 1.00 76.81 227 TYR A N 1
ATOM 1711 C CA . TYR A 1 227 ? 10.811 -8.071 -10.572 1.00 76.81 227 TYR A CA 1
ATOM 1712 C C . TYR A 1 227 ? 10.906 -6.792 -11.402 1.00 76.81 227 TYR A C 1
ATOM 1714 O O . TYR A 1 227 ? 10.807 -6.840 -12.624 1.00 76.81 227 TYR A O 1
ATOM 1722 N N . CYS A 1 228 ? 11.140 -5.661 -10.742 1.00 77.56 228 CYS A N 1
ATOM 1723 C CA . CYS A 1 228 ? 11.448 -4.395 -11.372 1.00 77.56 228 CYS A CA 1
ATOM 1724 C C . CYS A 1 228 ? 12.445 -3.646 -10.498 1.00 77.56 228 CYS A C 1
ATOM 1726 O O . CYS A 1 228 ? 12.089 -3.093 -9.458 1.00 77.56 228 CYS A O 1
ATOM 1728 N N . ASP A 1 229 ? 13.718 -3.746 -10.877 1.00 78.81 229 ASP A N 1
ATOM 1729 C CA . ASP A 1 229 ? 14.842 -3.250 -10.090 1.00 78.81 229 ASP A CA 1
ATOM 1730 C C . ASP A 1 229 ? 15.173 -1.812 -10.484 1.00 78.81 229 ASP A C 1
ATOM 1732 O O . ASP A 1 229 ? 15.559 -1.532 -11.621 1.00 78.81 229 ASP A O 1
ATOM 1736 N N . PHE A 1 230 ? 15.044 -0.888 -9.540 1.00 71.62 230 PHE A N 1
ATOM 1737 C CA . PHE A 1 230 ? 15.361 0.524 -9.752 1.00 71.62 230 PHE A CA 1
ATOM 1738 C C . PHE A 1 230 ? 16.694 0.935 -9.109 1.00 71.62 230 PHE A C 1
ATOM 1740 O O . PHE A 1 230 ? 17.157 2.063 -9.304 1.00 71.62 230 PHE A O 1
ATOM 1747 N N . PHE A 1 231 ? 17.373 0.010 -8.415 1.00 59.12 231 PHE A N 1
ATOM 1748 C CA . PHE A 1 231 ? 18.703 0.210 -7.826 1.00 59.12 231 PHE A CA 1
ATOM 1749 C C . PHE A 1 231 ? 19.773 0.517 -8.874 1.00 59.12 231 PHE A C 1
ATOM 1751 O O . PHE A 1 231 ? 20.825 1.062 -8.528 1.00 59.12 231 PHE A O 1
ATOM 1758 N N . ALA A 1 232 ? 19.506 0.215 -10.150 1.00 49.09 232 ALA A N 1
ATOM 1759 C CA . ALA A 1 232 ? 20.426 0.473 -11.249 1.00 49.09 232 ALA A CA 1
ATOM 1760 C C . ALA A 1 232 ? 20.935 1.928 -11.277 1.00 49.09 232 ALA A C 1
ATOM 1762 O O . ALA A 1 232 ? 22.073 2.135 -11.687 1.00 49.09 232 ALA A O 1
ATOM 1763 N N . THR A 1 233 ? 20.183 2.920 -10.761 1.00 56.25 233 THR A N 1
ATOM 1764 C CA . THR A 1 233 ? 20.760 4.213 -10.340 1.00 56.25 233 THR A CA 1
ATOM 1765 C C . THR A 1 233 ? 19.926 4.881 -9.231 1.00 56.25 233 THR A C 1
ATOM 1767 O O . THR A 1 233 ? 18.764 5.209 -9.458 1.00 56.25 233 THR A O 1
ATOM 1770 N N . GLN A 1 234 ? 20.509 5.229 -8.070 1.00 67.50 234 GLN A N 1
ATOM 1771 C CA . GLN A 1 234 ? 19.858 6.160 -7.113 1.00 67.50 234 GLN A CA 1
ATOM 1772 C C . GLN A 1 234 ? 19.433 7.483 -7.780 1.00 67.50 234 GLN A C 1
ATOM 1774 O O . GLN A 1 234 ? 18.507 8.151 -7.327 1.00 67.50 234 GLN A O 1
ATOM 1779 N N . ALA A 1 235 ? 20.095 7.850 -8.882 1.00 72.56 235 ALA A N 1
ATOM 1780 C CA . ALA A 1 235 ? 19.726 8.986 -9.713 1.00 72.56 235 ALA A CA 1
ATOM 1781 C C . ALA A 1 235 ? 18.300 8.884 -10.284 1.00 72.56 235 ALA A C 1
ATOM 1783 O O . ALA A 1 235 ? 17.658 9.915 -10.455 1.00 72.56 235 ALA A O 1
ATOM 1784 N N . SER A 1 236 ? 17.790 7.677 -10.558 1.00 73.12 236 SER A N 1
ATOM 1785 C CA . SER A 1 236 ? 16.427 7.487 -11.069 1.00 73.12 236 SER A CA 1
ATOM 1786 C C . SER A 1 236 ? 15.368 7.853 -10.027 1.00 73.12 236 SER A C 1
ATOM 1788 O O . SER A 1 236 ? 14.446 8.604 -10.329 1.00 73.12 236 SER A O 1
ATOM 1790 N N . ILE A 1 237 ? 15.545 7.414 -8.780 1.00 75.31 237 ILE A N 1
ATOM 1791 C CA . ILE A 1 237 ? 14.626 7.713 -7.675 1.00 75.31 237 ILE A CA 1
ATOM 1792 C C . ILE A 1 237 ? 14.705 9.199 -7.299 1.00 75.31 237 ILE A C 1
ATOM 1794 O O . ILE A 1 237 ? 13.687 9.798 -6.976 1.00 75.31 237 ILE A O 1
ATOM 1798 N N . ARG A 1 238 ? 15.884 9.827 -7.412 1.00 83.12 238 ARG A N 1
ATOM 1799 C CA . ARG A 1 238 ? 16.093 11.266 -7.149 1.00 83.12 238 ARG A CA 1
ATOM 1800 C C . ARG A 1 238 ? 15.732 12.192 -8.321 1.00 83.12 238 ARG A C 1
ATOM 1802 O O . ARG A 1 238 ? 16.027 13.386 -8.276 1.00 83.12 238 ARG A O 1
ATOM 1809 N N . ASN A 1 239 ? 15.155 11.651 -9.392 1.00 84.12 239 ASN A N 1
ATOM 1810 C CA . ASN A 1 239 ? 14.696 12.419 -10.539 1.00 84.12 239 ASN A CA 1
ATOM 1811 C C . ASN A 1 239 ? 13.238 12.068 -10.832 1.00 84.12 239 ASN A C 1
ATOM 1813 O O . ASN A 1 239 ? 12.938 11.006 -11.373 1.00 84.12 239 ASN A O 1
ATOM 1817 N N . CYS A 1 240 ? 12.334 13.004 -10.558 1.00 83.44 240 CYS A N 1
ATOM 1818 C CA . CYS A 1 240 ? 10.896 12.828 -10.768 1.00 83.44 240 CYS A CA 1
ATOM 1819 C C . CYS A 1 240 ? 10.471 12.764 -12.239 1.00 83.44 240 CYS A C 1
ATOM 1821 O O . CYS A 1 240 ? 9.305 12.523 -12.530 1.00 83.44 240 CYS A O 1
ATOM 1823 N N . SER A 1 241 ? 11.407 12.964 -13.166 1.00 86.38 241 SER A N 1
ATOM 1824 C CA . SER A 1 241 ? 11.216 12.791 -14.607 1.00 86.38 241 SER A CA 1
ATOM 1825 C C . SER A 1 241 ? 11.886 11.517 -15.131 1.00 86.38 241 SER A C 1
ATOM 1827 O O . SER A 1 241 ? 11.989 11.331 -16.341 1.00 86.38 241 SER A O 1
ATOM 1829 N N . SER A 1 242 ? 12.402 10.654 -14.250 1.00 85.06 242 SER A N 1
ATOM 1830 C CA . SER A 1 242 ? 12.960 9.367 -14.657 1.00 85.06 242 SER A CA 1
ATOM 1831 C C . SER A 1 242 ? 11.862 8.419 -15.146 1.00 85.06 242 SER A C 1
ATOM 1833 O O . SER A 1 242 ? 10.699 8.537 -14.758 1.00 85.06 242 SER A O 1
ATOM 1835 N N . GLY A 1 243 ? 12.245 7.421 -15.950 1.00 83.88 243 GLY A N 1
ATOM 1836 C CA . GLY A 1 243 ? 11.321 6.358 -16.356 1.00 83.88 243 GLY A CA 1
ATOM 1837 C C . GLY A 1 243 ? 10.704 5.622 -15.161 1.00 83.88 243 GLY A C 1
ATOM 1838 O O . GLY A 1 243 ? 9.545 5.239 -15.229 1.00 83.88 243 GLY A O 1
ATOM 1839 N N . PHE A 1 244 ? 11.435 5.497 -14.046 1.00 82.31 244 PHE A N 1
ATOM 1840 C CA . PHE A 1 244 ? 10.908 4.954 -12.790 1.00 82.31 244 PHE A CA 1
ATOM 1841 C C . PHE A 1 244 ? 9.785 5.818 -12.216 1.00 82.31 244 PHE A C 1
ATOM 1843 O O . PHE A 1 244 ? 8.712 5.300 -11.926 1.00 82.31 244 PHE A O 1
ATOM 1850 N N . ALA A 1 245 ? 10.018 7.124 -12.070 1.00 84.25 245 ALA A N 1
ATOM 1851 C CA . ALA A 1 245 ? 9.031 8.027 -11.494 1.00 84.25 245 ALA A CA 1
ATOM 1852 C C . ALA A 1 245 ? 7.752 8.075 -12.338 1.00 84.25 245 ALA A C 1
ATOM 1854 O O . ALA A 1 245 ? 6.651 7.995 -11.798 1.00 84.25 245 ALA A O 1
ATOM 1855 N N . ILE A 1 246 ? 7.902 8.115 -13.664 1.00 86.75 246 ILE A N 1
ATOM 1856 C CA . ILE A 1 246 ? 6.778 8.043 -14.604 1.00 86.75 246 ILE A CA 1
ATOM 1857 C C . ILE A 1 246 ? 6.042 6.708 -14.448 1.00 86.75 246 ILE A C 1
ATOM 1859 O O . ILE A 1 246 ? 4.833 6.701 -14.243 1.00 86.75 246 ILE A O 1
ATOM 1863 N N . TYR A 1 247 ? 6.767 5.585 -14.441 1.00 87.50 247 TYR A N 1
ATOM 1864 C CA . TYR A 1 247 ? 6.183 4.258 -14.252 1.00 87.50 247 TYR A CA 1
ATOM 1865 C C . TYR A 1 247 ? 5.396 4.156 -12.938 1.00 87.50 247 TYR A C 1
ATOM 1867 O O . TYR A 1 247 ? 4.234 3.764 -12.937 1.00 87.50 247 TYR A O 1
ATOM 1875 N N . MET A 1 248 ? 5.987 4.564 -11.815 1.00 87.19 248 MET A N 1
ATOM 1876 C CA . MET A 1 248 ? 5.324 4.542 -10.509 1.00 87.19 248 MET A CA 1
ATOM 1877 C C . MET A 1 248 ? 4.093 5.442 -10.467 1.00 87.19 248 MET A C 1
ATOM 1879 O O . MET A 1 248 ? 3.071 5.055 -9.900 1.00 87.19 248 MET A O 1
ATOM 1883 N N . GLN A 1 249 ? 4.165 6.623 -11.081 1.00 86.94 249 GLN A N 1
ATOM 1884 C CA . GLN A 1 249 ? 3.030 7.532 -11.195 1.00 86.94 249 GLN A CA 1
ATOM 1885 C C . GLN A 1 249 ? 1.893 6.908 -12.019 1.00 86.94 249 GLN A C 1
ATOM 1887 O O . GLN A 1 249 ? 0.738 6.951 -11.599 1.00 86.94 249 GLN A O 1
ATOM 1892 N N . GLU A 1 250 ? 2.205 6.277 -13.152 1.00 89.56 250 GLU A N 1
ATOM 1893 C CA . GLU A 1 250 ? 1.240 5.595 -14.026 1.00 89.56 250 GLU A CA 1
ATOM 1894 C C . GLU A 1 250 ? 0.638 4.330 -13.404 1.00 89.56 250 GLU A C 1
ATOM 1896 O O . GLU A 1 250 ? -0.431 3.864 -13.811 1.00 89.56 250 GLU A O 1
ATOM 1901 N N . ARG A 1 251 ? 1.291 3.786 -12.385 1.00 91.19 251 ARG A N 1
ATOM 1902 C CA . ARG A 1 251 ? 0.890 2.559 -11.701 1.00 91.19 251 ARG A CA 1
ATOM 1903 C C . ARG A 1 251 ? 0.270 2.770 -10.326 1.00 91.19 251 ARG A C 1
ATOM 1905 O O . ARG A 1 251 ? -0.294 1.825 -9.778 1.00 91.19 251 ARG A O 1
ATOM 1912 N N . SER A 1 252 ? 0.324 3.994 -9.813 1.00 91.31 252 SER A N 1
ATOM 1913 C CA . SER A 1 252 ? -0.274 4.387 -8.539 1.00 91.31 252 SER A CA 1
ATOM 1914 C C . SER A 1 252 ? -1.686 4.939 -8.721 1.00 91.31 252 SER A C 1
ATOM 1916 O O . SER A 1 252 ? -1.913 5.810 -9.568 1.00 91.31 252 SER A O 1
ATOM 1918 N N . TRP A 1 253 ? -2.617 4.491 -7.883 1.00 94.06 253 TRP A N 1
ATOM 1919 C CA . TRP A 1 253 ? -4.012 4.931 -7.890 1.00 94.06 253 TRP A CA 1
ATOM 1920 C C . TRP A 1 253 ? -4.514 5.264 -6.483 1.00 94.06 253 TRP A C 1
ATOM 1922 O O . TRP A 1 253 ? -4.273 4.519 -5.539 1.00 94.06 253 TRP A O 1
ATOM 1932 N N . ALA A 1 254 ? -5.221 6.386 -6.353 1.00 94.69 254 ALA A N 1
ATOM 1933 C CA . ALA A 1 254 ? -6.020 6.733 -5.187 1.00 94.69 254 ALA A CA 1
ATOM 1934 C C . ALA A 1 254 ? -7.271 5.872 -5.206 1.00 94.69 254 ALA A C 1
ATOM 1936 O O . ALA A 1 254 ? -7.917 5.747 -6.251 1.00 94.69 254 ALA A O 1
ATOM 1937 N N . LEU A 1 255 ? -7.625 5.330 -4.049 1.00 95.12 255 LEU A N 1
ATOM 1938 C CA . LEU A 1 255 ? -8.931 4.732 -3.828 1.00 95.12 255 LEU A CA 1
ATOM 1939 C C . LEU A 1 255 ? -9.855 5.827 -3.313 1.00 95.12 255 LEU A C 1
ATOM 1941 O O . LEU A 1 255 ? -9.525 6.495 -2.336 1.00 95.12 255 LEU A O 1
ATOM 1945 N N . ASN A 1 256 ? -10.987 6.037 -3.973 1.00 94.38 256 ASN A N 1
ATOM 1946 C CA . ASN A 1 256 ? -11.978 7.018 -3.544 1.00 94.38 256 ASN A CA 1
ATOM 1947 C C . ASN A 1 256 ? -13.089 6.350 -2.719 1.00 94.38 256 ASN A C 1
ATOM 1949 O O . ASN A 1 256 ? -13.328 5.153 -2.871 1.00 94.38 256 ASN A O 1
ATOM 1953 N N . PRO A 1 257 ? -13.826 7.113 -1.888 1.00 93.38 257 PRO A N 1
ATOM 1954 C CA . PRO A 1 257 ? -14.901 6.578 -1.045 1.00 93.38 257 PRO A CA 1
ATOM 1955 C C . PRO A 1 257 ? -16.017 5.838 -1.794 1.00 93.38 257 PRO A C 1
ATOM 1957 O O . PRO A 1 257 ? -16.715 5.027 -1.197 1.00 93.38 257 PRO A O 1
ATOM 1960 N N . ASP A 1 258 ? -16.193 6.125 -3.085 1.00 92.81 258 ASP A N 1
ATOM 1961 C CA . ASP A 1 258 ? -17.174 5.488 -3.969 1.00 92.81 258 ASP A CA 1
ATOM 1962 C C . ASP A 1 258 ? -16.657 4.200 -4.640 1.00 92.81 258 ASP A C 1
ATOM 1964 O O . ASP A 1 258 ? -17.348 3.626 -5.478 1.00 92.81 258 ASP A O 1
ATOM 1968 N N . GLY A 1 259 ? -15.443 3.749 -4.302 1.00 90.94 259 GLY A N 1
ATOM 1969 C CA . GLY A 1 259 ? -14.801 2.582 -4.910 1.00 90.94 259 GLY A CA 1
ATOM 1970 C C . GLY A 1 259 ? -14.039 2.878 -6.203 1.00 90.94 259 GLY A C 1
ATOM 1971 O O . GLY A 1 259 ? -13.335 2.002 -6.706 1.00 90.94 259 GLY A O 1
ATOM 1972 N N . SER A 1 260 ? -14.137 4.093 -6.752 1.00 94.12 260 SER A N 1
ATOM 1973 C CA . SER A 1 260 ? -13.431 4.453 -7.981 1.00 94.12 260 SER A CA 1
ATOM 1974 C C . SER A 1 260 ? -11.925 4.634 -7.758 1.00 94.12 260 SER A C 1
ATOM 1976 O O . SER A 1 260 ? -11.468 4.986 -6.667 1.00 94.12 260 SER A O 1
ATOM 1978 N N . ARG A 1 261 ? -11.148 4.442 -8.832 1.00 94.44 261 ARG A N 1
ATOM 1979 C CA . ARG A 1 261 ? -9.700 4.693 -8.876 1.00 94.44 261 ARG A CA 1
ATOM 1980 C C . ARG A 1 261 ? -9.404 5.996 -9.621 1.00 94.44 261 ARG A C 1
ATOM 1982 O O . ARG A 1 261 ? -9.940 6.229 -10.703 1.00 94.44 261 ARG A O 1
ATOM 1989 N N . SER A 1 262 ? -8.514 6.825 -9.085 1.00 93.62 262 SER A N 1
ATOM 1990 C CA . SER A 1 262 ? -8.068 8.081 -9.716 1.00 93.62 262 SER A CA 1
ATOM 1991 C C . SER A 1 262 ? -6.577 8.338 -9.465 1.00 93.62 262 SER A C 1
ATOM 1993 O O . SER A 1 262 ? -5.925 7.604 -8.732 1.00 93.62 262 SER A O 1
ATOM 1995 N N . ARG A 1 263 ? -5.989 9.370 -10.086 1.00 88.94 263 ARG A N 1
ATOM 1996 C CA . ARG A 1 263 ? -4.574 9.749 -9.849 1.00 88.94 263 ARG A CA 1
ATOM 1997 C C . ARG A 1 263 ? -4.365 10.612 -8.605 1.00 88.94 263 ARG A C 1
ATOM 1999 O O . ARG A 1 263 ? -3.250 10.717 -8.106 1.00 88.94 263 ARG A O 1
ATOM 2006 N N . THR A 1 264 ? -5.429 11.233 -8.125 1.00 90.50 264 THR A N 1
ATOM 2007 C CA . THR A 1 264 ? -5.474 12.057 -6.917 1.00 90.50 264 THR A CA 1
ATOM 2008 C C . THR A 1 264 ? -6.793 11.798 -6.218 1.00 90.50 264 THR A C 1
ATOM 2010 O O . THR A 1 264 ? -7.781 11.475 -6.877 1.00 90.50 264 THR A O 1
ATOM 2013 N N . TYR A 1 265 ? -6.841 11.953 -4.900 1.00 90.69 265 TYR A N 1
ATOM 2014 C CA . TYR A 1 265 ? -8.102 11.799 -4.179 1.00 90.69 265 TYR A CA 1
ATOM 2015 C C . TYR A 1 265 ? -9.106 12.866 -4.618 1.00 90.69 265 TYR A C 1
ATOM 2017 O O . TYR A 1 265 ? -8.800 14.064 -4.591 1.00 90.69 265 TYR A O 1
ATOM 2025 N N . ASN A 1 266 ? -10.323 12.439 -4.959 1.00 88.44 266 ASN A N 1
ATOM 2026 C CA . ASN A 1 266 ? -11.378 13.339 -5.434 1.00 88.44 266 ASN A CA 1
ATOM 2027 C C . ASN A 1 266 ? -11.736 14.415 -4.393 1.00 88.44 266 ASN A C 1
ATOM 2029 O O . ASN A 1 266 ? -12.060 15.546 -4.753 1.00 88.44 266 ASN A O 1
ATOM 2033 N N . ALA A 1 267 ? -11.645 14.077 -3.103 1.00 84.69 267 ALA A N 1
ATOM 2034 C CA . ALA A 1 267 ? -12.052 14.947 -2.003 1.00 84.69 267 ALA A CA 1
ATOM 2035 C C . ALA A 1 267 ? -10.978 15.958 -1.559 1.00 84.69 267 ALA A C 1
ATOM 2037 O O . ALA A 1 267 ? -11.314 17.075 -1.175 1.00 84.69 267 ALA A O 1
ATOM 2038 N N . THR A 1 268 ? -9.694 15.588 -1.594 1.00 77.94 268 THR A N 1
ATOM 2039 C CA . THR A 1 268 ? -8.613 16.376 -0.966 1.00 77.94 268 THR A CA 1
ATOM 2040 C C . THR A 1 268 ? -7.588 16.920 -1.960 1.00 77.94 268 THR A C 1
ATOM 2042 O O . THR A 1 268 ? -6.779 17.765 -1.590 1.00 77.94 268 THR A O 1
ATOM 2045 N N 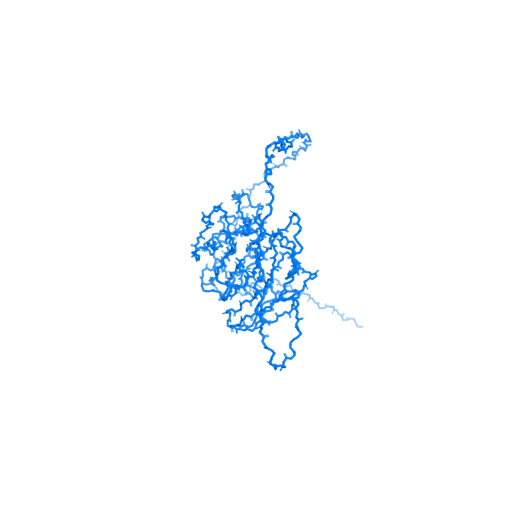. ARG A 1 269 ? -7.610 16.466 -3.225 1.00 79.19 269 ARG A N 1
ATOM 2046 C CA . ARG A 1 269 ? -6.558 16.699 -4.239 1.00 79.19 269 ARG A CA 1
ATOM 2047 C C . ARG A 1 269 ? -5.160 16.215 -3.830 1.00 79.19 269 ARG A C 1
ATOM 2049 O O . ARG A 1 269 ? -4.204 16.483 -4.558 1.00 79.19 269 ARG A O 1
ATOM 2056 N N . ASN A 1 270 ? -5.038 15.492 -2.716 1.00 82.44 270 ASN A N 1
ATOM 2057 C CA . ASN A 1 270 ? -3.789 14.865 -2.305 1.00 82.44 270 ASN A CA 1
ATOM 2058 C C . ASN A 1 270 ? -3.351 13.842 -3.362 1.00 82.44 270 ASN A C 1
ATOM 2060 O O . ASN A 1 270 ? -4.176 13.205 -4.030 1.00 82.44 270 ASN A O 1
ATOM 2064 N N . ILE A 1 271 ? -2.039 13.706 -3.514 1.00 80.19 271 ILE A N 1
ATOM 2065 C CA . ILE A 1 271 ? -1.424 12.658 -4.318 1.00 80.19 271 ILE A CA 1
ATOM 2066 C C . ILE A 1 271 ? -1.153 11.444 -3.436 1.00 80.19 271 ILE A C 1
ATOM 2068 O O . ILE A 1 271 ? -1.087 11.509 -2.209 1.00 80.19 271 ILE A O 1
ATOM 2072 N N . ILE A 1 272 ? -1.053 10.303 -4.092 1.00 77.44 272 ILE A N 1
ATOM 2073 C CA . ILE A 1 272 ? -1.300 9.034 -3.429 1.00 77.44 272 ILE A CA 1
ATOM 2074 C C . ILE A 1 272 ? -0.007 8.463 -2.843 1.00 77.44 272 ILE A C 1
ATOM 2076 O O . ILE A 1 272 ? -0.029 7.908 -1.752 1.00 77.44 272 ILE A O 1
ATOM 2080 N N . ASN A 1 273 ? 1.116 8.643 -3.553 1.00 76.62 273 ASN A N 1
ATOM 2081 C CA . ASN A 1 273 ? 2.416 8.051 -3.239 1.00 76.62 273 ASN A CA 1
ATOM 2082 C C . ASN A 1 273 ? 3.585 8.955 -3.641 1.00 76.62 273 ASN A C 1
ATOM 2084 O O . ASN A 1 273 ? 3.445 9.837 -4.493 1.00 76.62 273 ASN A O 1
ATOM 2088 N N . TYR A 1 274 ? 4.764 8.655 -3.095 1.00 76.50 274 TYR A N 1
ATOM 2089 C CA . TYR A 1 274 ? 6.029 9.164 -3.612 1.00 76.50 274 TYR A CA 1
ATOM 2090 C C . TYR A 1 274 ? 6.453 8.339 -4.833 1.00 76.50 274 TYR A C 1
ATOM 2092 O O . TYR A 1 274 ? 6.892 7.200 -4.705 1.00 76.50 274 TYR A O 1
ATOM 2100 N N . TRP A 1 275 ? 6.347 8.911 -6.034 1.00 79.19 275 TRP A N 1
ATOM 2101 C CA . TRP A 1 275 ? 6.900 8.284 -7.245 1.00 79.19 275 TRP A CA 1
ATOM 2102 C C . TRP A 1 275 ? 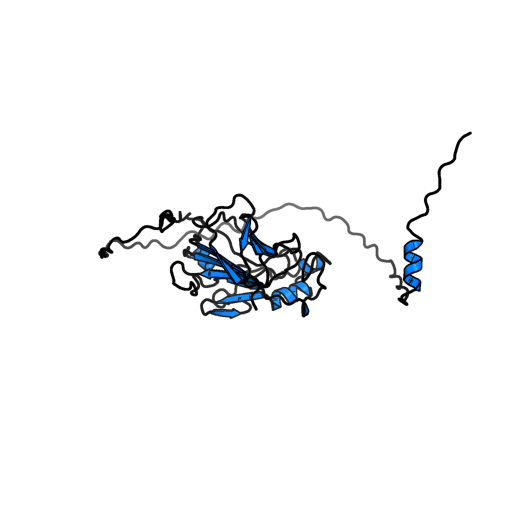8.409 8.536 -7.415 1.00 79.19 275 TRP A C 1
ATOM 2104 O O . TRP A 1 275 ? 9.077 7.856 -8.184 1.00 79.19 275 TRP A O 1
ATOM 2114 N N . CYS A 1 276 ? 8.958 9.513 -6.698 1.00 77.69 276 CYS A N 1
ATOM 2115 C CA . CYS A 1 276 ? 10.383 9.832 -6.608 1.00 77.69 276 CYS A CA 1
ATOM 2116 C C . CYS A 1 276 ? 10.683 10.312 -5.183 1.00 77.69 276 CYS A C 1
ATOM 2118 O O . CYS A 1 276 ? 9.771 10.622 -4.414 1.00 77.69 276 CYS A O 1
ATOM 2120 N N . ALA A 1 277 ? 11.963 10.379 -4.828 1.00 78.81 277 ALA A N 1
ATOM 2121 C CA . ALA A 1 277 ? 12.385 10.798 -3.503 1.00 78.81 277 ALA A CA 1
ATOM 2122 C C . ALA A 1 277 ? 12.030 12.279 -3.254 1.00 78.81 277 ALA A C 1
ATOM 2124 O O . ALA A 1 277 ? 12.206 13.102 -4.161 1.00 78.81 277 ALA A O 1
ATOM 2125 N N . PRO A 1 278 ? 11.572 12.653 -2.047 1.00 73.38 278 PRO A N 1
ATOM 2126 C CA . PRO A 1 278 ? 11.203 14.032 -1.733 1.00 73.38 278 PRO A CA 1
ATOM 2127 C C . PRO A 1 278 ? 12.384 15.014 -1.822 1.00 73.38 278 PRO A C 1
ATOM 2129 O O . PRO A 1 278 ? 12.161 16.207 -2.011 1.00 73.38 278 PRO A O 1
ATOM 2132 N N . GLU A 1 279 ? 13.634 14.543 -1.740 1.00 75.06 279 GLU A N 1
ATOM 2133 C CA . GLU A 1 279 ? 14.837 15.357 -1.962 1.00 75.06 279 GLU A CA 1
ATOM 2134 C C . GLU A 1 279 ? 15.151 15.657 -3.442 1.00 75.06 279 GLU A C 1
ATOM 2136 O O . GLU A 1 279 ? 16.158 16.306 -3.739 1.00 75.06 279 GLU A O 1
ATOM 2141 N N . SER A 1 280 ? 14.335 15.177 -4.386 1.00 74.69 280 SER A N 1
ATOM 2142 C CA . SER A 1 280 ? 14.537 15.428 -5.818 1.00 74.69 280 SER A CA 1
ATOM 2143 C C . SER A 1 280 ? 14.384 16.917 -6.141 1.00 74.69 280 SER A C 1
ATOM 2145 O O . SER A 1 280 ? 13.431 17.567 -5.716 1.00 74.69 280 SER A O 1
ATOM 2147 N N . SER A 1 281 ? 15.281 17.468 -6.964 1.00 71.44 281 SER A N 1
ATOM 2148 C CA . SER A 1 281 ? 15.274 18.898 -7.322 1.00 71.44 281 SER A CA 1
ATOM 2149 C C . SER A 1 281 ? 14.047 19.340 -8.129 1.00 71.44 281 SER A C 1
ATOM 2151 O O . SER A 1 281 ? 13.730 20.526 -8.168 1.00 71.44 281 SER A O 1
ATOM 2153 N N . ASN A 1 282 ? 13.360 18.396 -8.771 1.00 77.50 282 ASN A N 1
ATOM 2154 C CA . ASN A 1 282 ? 12.115 18.584 -9.513 1.00 77.50 282 ASN A CA 1
ATOM 2155 C C . ASN A 1 282 ? 10.895 17.993 -8.785 1.00 77.50 282 ASN A C 1
ATOM 2157 O O . ASN A 1 282 ? 9.867 17.737 -9.416 1.00 77.50 282 ASN A O 1
ATOM 2161 N N . TRP A 1 283 ? 10.995 17.754 -7.475 1.00 74.75 283 TRP A N 1
ATOM 2162 C CA . TRP A 1 283 ? 9.857 17.323 -6.674 1.00 74.75 283 TRP A CA 1
ATOM 2163 C C . TRP A 1 283 ? 8.814 18.439 -6.580 1.00 74.75 283 TRP A C 1
ATOM 2165 O O . TRP A 1 283 ? 9.121 19.565 -6.192 1.00 74.75 283 TRP A O 1
ATOM 2175 N N . LEU A 1 284 ? 7.559 18.123 -6.910 1.00 67.00 284 LEU A N 1
ATOM 2176 C CA . LEU A 1 284 ? 6.465 19.101 -6.907 1.00 67.00 284 LEU A CA 1
ATOM 2177 C C . LEU A 1 284 ? 6.001 19.491 -5.495 1.00 67.00 284 LEU A C 1
ATOM 2179 O O . LEU A 1 284 ? 5.207 20.415 -5.362 1.00 67.00 284 LEU A O 1
ATOM 2183 N N . GLY A 1 285 ? 6.522 18.845 -4.448 1.00 57.78 285 GLY A N 1
ATOM 2184 C CA . GLY A 1 285 ? 6.569 19.413 -3.102 1.00 57.78 285 GLY A CA 1
ATOM 2185 C C . GLY A 1 285 ? 5.341 19.260 -2.209 1.00 57.78 285 GLY A C 1
ATOM 2186 O O . GLY A 1 285 ? 5.456 19.622 -1.044 1.00 57.78 285 GLY A O 1
ATOM 2187 N N . TRP A 1 286 ? 4.193 18.732 -2.654 1.00 60.06 286 TRP A N 1
ATOM 2188 C CA . TRP A 1 286 ? 2.970 18.847 -1.838 1.00 60.06 286 TRP A CA 1
ATOM 2189 C C . TRP A 1 286 ? 2.036 17.635 -1.893 1.00 60.06 286 TRP A C 1
ATOM 2191 O O . TRP A 1 286 ? 1.848 17.022 -2.940 1.00 60.06 286 TRP A O 1
ATOM 2201 N N . GLY A 1 287 ? 1.407 17.349 -0.746 1.00 67.06 287 GLY A N 1
ATOM 2202 C CA . GLY A 1 287 ? 0.164 16.580 -0.655 1.00 67.06 287 GLY A CA 1
ATOM 2203 C C . GLY A 1 287 ? 0.270 15.063 -0.795 1.00 67.06 287 GLY A C 1
ATOM 2204 O O . GLY A 1 287 ? -0.740 14.457 -1.130 1.00 67.06 287 GLY A O 1
ATOM 2205 N N . VAL A 1 288 ? 1.435 14.435 -0.577 1.00 82.31 288 VAL A N 1
ATOM 2206 C CA . VAL A 1 288 ? 1.498 12.962 -0.495 1.00 82.31 288 VAL A CA 1
ATOM 2207 C C . VAL A 1 288 ? 0.954 12.512 0.848 1.00 82.31 288 VAL A C 1
ATOM 2209 O O . VAL A 1 288 ? 1.522 12.837 1.889 1.00 82.31 288 VAL A O 1
ATOM 2212 N N . GLY A 1 289 ? -0.122 11.741 0.819 1.00 82.25 289 GLY A N 1
ATOM 2213 C CA . GLY A 1 289 ? -0.642 11.119 2.023 1.00 82.25 289 GLY A CA 1
ATOM 2214 C C . GLY A 1 289 ? -2.010 10.511 1.800 1.00 82.25 289 GLY A C 1
ATOM 2215 O O . GLY A 1 289 ? -2.876 11.098 1.154 1.00 82.25 289 GLY A O 1
ATOM 2216 N N . SER A 1 290 ? -2.183 9.324 2.362 1.00 91.38 290 SER A N 1
ATOM 2217 C CA . SER A 1 290 ? -3.482 8.705 2.586 1.00 91.38 290 SER A CA 1
ATOM 2218 C C . SER A 1 290 ? -3.865 8.832 4.060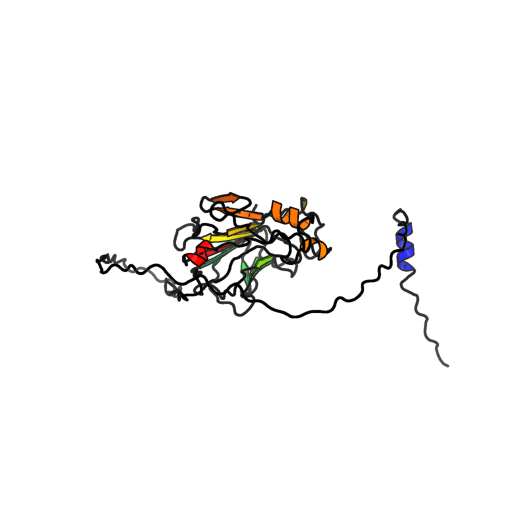 1.00 91.38 290 SER A C 1
ATOM 2220 O O . SER A 1 290 ? -3.028 9.168 4.905 1.00 91.38 290 SER A O 1
ATOM 2222 N N . PHE A 1 291 ? -5.125 8.544 4.370 1.00 92.94 291 PHE A N 1
ATOM 2223 C CA . PHE A 1 291 ? -5.674 8.506 5.724 1.00 92.94 291 PHE A CA 1
ATOM 2224 C C . PHE A 1 291 ? -5.619 9.855 6.456 1.00 92.94 291 PHE A C 1
ATOM 2226 O O . PHE A 1 291 ? -5.824 9.892 7.665 1.00 92.94 291 PHE A O 1
ATOM 2233 N N . ILE A 1 292 ? -5.365 10.979 5.784 1.00 90.62 292 ILE A N 1
ATOM 2234 C CA . ILE A 1 292 ? -5.341 12.295 6.432 1.00 90.62 292 ILE A CA 1
ATOM 2235 C C . ILE A 1 292 ? -6.713 12.593 7.033 1.00 90.62 292 ILE A C 1
ATOM 2237 O O . ILE A 1 292 ? -6.798 13.014 8.186 1.00 90.62 292 ILE A O 1
ATOM 2241 N N . ASP A 1 293 ? -7.788 12.302 6.301 1.00 91.69 293 ASP A N 1
ATOM 2242 C CA . ASP A 1 293 ? -9.150 12.483 6.799 1.00 91.69 293 ASP A CA 1
ATOM 2243 C C . ASP A 1 293 ? -9.504 11.459 7.896 1.00 91.69 293 ASP A C 1
ATOM 2245 O O . ASP A 1 293 ? -10.136 11.812 8.896 1.00 91.69 293 ASP A O 1
ATOM 2249 N N . CYS A 1 294 ? -9.032 10.211 7.773 1.00 91.44 294 CYS A N 1
ATOM 2250 C CA . CYS A 1 294 ? -9.134 9.211 8.846 1.00 91.44 294 CYS A CA 1
ATOM 2251 C C . CYS A 1 294 ? -8.494 9.726 10.146 1.00 91.44 294 CYS A C 1
ATOM 2253 O O . CYS A 1 294 ? -9.080 9.595 11.225 1.00 91.44 294 CYS A O 1
ATOM 2255 N N . THR A 1 295 ? -7.319 10.348 10.029 1.00 89.38 295 THR A N 1
ATOM 2256 C CA . THR A 1 295 ? -6.536 10.845 11.158 1.00 89.38 295 THR A CA 1
ATOM 2257 C C . THR A 1 295 ? -7.168 12.062 11.808 1.00 89.38 295 THR A C 1
ATOM 2259 O O . THR A 1 295 ? -7.374 12.089 13.021 1.00 89.38 295 THR A O 1
ATOM 2262 N N . GLN A 1 296 ? -7.584 13.034 10.999 1.00 88.19 296 GLN A N 1
ATOM 2263 C CA . GLN A 1 296 ? -8.215 14.264 11.476 1.00 88.19 296 GLN A CA 1
ATOM 2264 C C . GLN A 1 296 ? -9.557 14.020 12.173 1.00 88.19 296 GLN A C 1
ATOM 2266 O O . GLN A 1 296 ? -9.851 14.660 13.182 1.00 88.19 296 GLN A O 1
ATOM 2271 N N . ARG A 1 297 ? -10.380 13.097 11.657 1.00 88.50 297 ARG A N 1
ATOM 2272 C CA . ARG A 1 297 ? -11.679 12.754 12.268 1.00 88.50 297 ARG A CA 1
ATOM 2273 C C . ARG A 1 297 ? -11.561 11.727 13.384 1.00 88.50 297 ARG A C 1
ATOM 2275 O O . ARG A 1 297 ? -12.498 11.540 14.159 1.00 88.50 297 ARG A O 1
ATOM 2282 N N . GLY A 1 298 ? -10.429 11.039 13.444 1.00 88.50 298 GLY A N 1
ATOM 2283 C CA . GLY A 1 298 ? -10.186 9.970 14.383 1.00 88.50 298 GLY A CA 1
ATOM 2284 C C . GLY A 1 298 ? -11.178 8.818 14.305 1.00 88.50 298 GLY A C 1
ATOM 2285 O O . GLY A 1 298 ? -11.592 8.278 15.335 1.00 88.50 298 GLY A O 1
ATOM 2286 N N . ALA A 1 299 ? -11.584 8.477 13.083 1.00 86.38 299 ALA A N 1
ATOM 2287 C CA . ALA A 1 299 ? -12.488 7.367 12.826 1.00 86.38 299 ALA A CA 1
ATOM 2288 C C . ALA A 1 299 ? -11.786 6.044 13.172 1.00 86.38 299 ALA A C 1
ATOM 2290 O O . ALA A 1 299 ? -10.644 5.863 12.776 1.00 86.38 299 ALA A O 1
ATOM 2291 N N . PRO A 1 300 ? -12.398 5.099 13.897 1.00 91.88 300 PRO A N 1
ATOM 2292 C CA . PRO A 1 300 ? -11.812 3.769 14.019 1.00 91.88 300 PRO A CA 1
ATOM 2293 C C . PRO A 1 300 ? -11.760 3.106 12.636 1.00 91.88 300 PRO A C 1
ATOM 2295 O O . PRO A 1 300 ? -12.684 3.273 11.840 1.00 91.88 300 PRO A O 1
ATOM 2298 N N . ILE A 1 301 ? -10.691 2.362 12.354 1.00 94.62 301 ILE A N 1
ATOM 2299 C CA . ILE A 1 301 ? -10.488 1.724 11.047 1.00 94.62 301 ILE A CA 1
ATOM 2300 C C . ILE A 1 301 ? -10.189 0.234 11.180 1.00 94.62 301 ILE A C 1
ATOM 2302 O O . ILE A 1 301 ? -9.579 -0.218 12.154 1.00 94.62 301 ILE A O 1
ATOM 2306 N N . HIS A 1 302 ? -10.604 -0.526 10.174 1.00 95.44 302 HIS A N 1
ATOM 2307 C CA . HIS A 1 302 ? -10.011 -1.804 9.806 1.00 95.44 302 HIS A CA 1
ATOM 2308 C C . HIS A 1 302 ? -8.966 -1.515 8.728 1.00 95.44 302 HIS A C 1
ATOM 2310 O O . HIS A 1 302 ? -9.311 -1.118 7.618 1.00 95.44 302 HIS A O 1
ATOM 2316 N N . LEU A 1 303 ? -7.687 -1.690 9.061 1.00 96.38 303 LEU A N 1
ATOM 2317 C CA . LEU A 1 303 ? -6.611 -1.608 8.081 1.00 96.38 303 LEU A CA 1
ATOM 2318 C C . LEU A 1 303 ? -6.547 -2.922 7.296 1.00 96.38 303 LEU A C 1
ATOM 2320 O O . LEU A 1 303 ? -6.371 -3.991 7.878 1.00 96.38 303 LEU A O 1
ATOM 2324 N N . ARG A 1 304 ? -6.670 -2.867 5.974 1.00 97.31 304 ARG A N 1
ATOM 2325 C CA . ARG A 1 304 ? -6.505 -4.034 5.102 1.00 97.31 304 ARG A CA 1
ATOM 2326 C C . ARG A 1 304 ? -5.358 -3.798 4.143 1.00 97.31 304 ARG A C 1
ATOM 2328 O O . ARG A 1 304 ? -5.286 -2.740 3.532 1.00 97.31 304 ARG A O 1
ATOM 2335 N N . VAL A 1 305 ? -4.486 -4.789 3.996 1.00 97.75 305 VAL A N 1
ATOM 2336 C CA . VAL A 1 305 ? -3.468 -4.828 2.941 1.00 97.75 305 VAL A CA 1
ATOM 2337 C C . VAL A 1 305 ? -3.757 -6.027 2.054 1.00 97.75 305 VAL A C 1
ATOM 2339 O O . VAL A 1 305 ? -3.948 -7.127 2.560 1.00 97.75 305 VAL A O 1
ATOM 2342 N N . THR A 1 306 ? -3.804 -5.816 0.743 1.00 97.94 306 THR A N 1
ATOM 2343 C CA . THR A 1 306 ? -3.994 -6.869 -0.259 1.00 97.94 306 THR A CA 1
ATOM 2344 C C . THR A 1 306 ? -2.803 -6.870 -1.206 1.00 97.94 306 THR A C 1
ATOM 2346 O O . THR A 1 306 ? -2.437 -5.816 -1.716 1.00 97.94 306 THR A O 1
ATOM 2349 N N . THR A 1 307 ? -2.204 -8.030 -1.461 1.00 97.38 307 THR A N 1
ATOM 2350 C CA . THR A 1 307 ? -1.075 -8.181 -2.396 1.00 97.38 307 THR A CA 1
ATOM 2351 C C . THR A 1 307 ? -1.436 -9.073 -3.582 1.00 97.38 307 THR A C 1
ATOM 2353 O O . THR A 1 307 ? -2.333 -9.906 -3.466 1.00 97.38 307 THR A O 1
ATOM 2356 N N . CYS A 1 308 ? -0.730 -8.890 -4.701 1.00 95.38 308 CYS A N 1
ATOM 2357 C CA . CYS A 1 308 ? -0.979 -9.465 -6.026 1.00 95.38 308 CYS A CA 1
ATOM 2358 C C . CYS A 1 308 ? -2.386 -9.190 -6.559 1.00 95.38 308 CYS A C 1
ATOM 2360 O O . CYS A 1 308 ? -3.103 -10.089 -6.981 1.00 95.38 308 CYS A O 1
ATOM 2362 N N . ILE A 1 309 ? -2.775 -7.923 -6.498 1.00 94.38 309 ILE A N 1
ATOM 2363 C CA . ILE A 1 309 ? -3.968 -7.412 -7.173 1.00 94.38 309 ILE A CA 1
ATOM 2364 C C . ILE A 1 309 ? -3.725 -7.254 -8.683 1.00 94.38 309 ILE A C 1
ATOM 2366 O O . ILE A 1 309 ? -2.590 -7.004 -9.105 1.00 94.38 309 ILE A O 1
ATOM 2370 N N . ASP A 1 310 ? -4.806 -7.348 -9.453 1.00 83.06 310 ASP A N 1
ATOM 2371 C CA . ASP A 1 310 ? -4.819 -7.175 -10.910 1.00 83.06 310 ASP A CA 1
ATOM 2372 C C . ASP A 1 310 ? -4.938 -5.700 -11.347 1.00 83.06 310 ASP A C 1
ATOM 2374 O O . ASP A 1 310 ? -5.743 -4.937 -10.745 1.00 83.06 310 ASP A O 1
#

Foldseek 3Di:
DDDDDDDDDDPPPVVVVVVVVPPDDDDDDDDDDDDDDDDDDDDDDDDDDDDPDDDDDDDDDDDDDDDDDDDDDDDDDDDDDDDDPPDPPFLPQDDDPQFFAAAQWEKEAACDPAWKAWPQQRDIAGHRGMDTDAAWGPPPQQWGWMDGPPAAPDTFIKGFCDGDGGHSYTRRGFIAGDDQWEAAWWKKKFWFAPPDDVRPAGQFQQTIKTFHDDLVQQPAPQDSHYSRTPVVDLVQLLACPHSQNVNRLVRMWTQGRVRDTDQARPPPRAGAHRSHDCNRPPRPNDHHGGCPGRTVVNRHTHMYMYIRDD

Sequence (310 aa):
MAEAPRSSESRGEHLAKRRREHGLPPGGSLPASRQSRITPWSHSSHGNTLAARLQKRACLLQPRGPEAAAAVSIAASSGADGGYADFPSSASCWRSADCSPCVTNFSFVNRCSADVILKDWNVVVPTNTSQQVMELRTSGLQRISWRYVDGPWDTDFIELNGDWKGVGTPFCGHPNFASWAGFSMSSRYEALLPGEEGGERFACADPGAELTFSISSCPSAPTSRYYCDFFATQASIRNCSSGFAIYMQERSWALNPDGSRSRTYNATRNIINYWCAPESSNWLGWGVGSFIDCTQRGAPIHLRVTTCID